Protein AF-A0A0F8Z348-F1 (afdb_monomer)

Secondary structure (DSSP, 8-state):
------TTS---SSTT----SS-HHHHHHHHHHHGGG--HHHHHHHHHHHHHIIIII-----------EEEEEE-SS---HHHHHHHHHHHHHHHHHTPEEEEEE-TTS-----EEEEEEETTEEEEEEE-SSSS-TTS-GGGSBPPPHHHHHHHHHHHHHT-TTS-HHHHHHHHHT--TT--SBHHHHHHHHHHHHHHHTT---EEEEHHHHTTSHHHHHHHHHHHHTHHHHHHHHHHHHHHHTTTSS--PPPPPEETTTTEEEEEEEEE-TT--EEEEEEEE-SS-EEEEETTEEEEEE---SHHHHHHHHHHHHHHHT-EEEE-HHHHHHHIIIII-SEEE--HHHHTTHHHHHHHIIIII--

Solvent-accessible surface area (backbone atoms only — not comparable to full-atom values): 20593 Å² total; per-residue (Å²): 132,82,77,76,77,61,87,86,52,85,72,69,94,56,84,96,68,88,87,61,85,74,51,76,88,52,48,63,65,54,27,62,64,46,43,79,68,78,51,79,64,33,54,60,56,49,49,51,15,45,50,40,20,44,72,67,50,62,46,93,66,82,80,94,72,96,64,48,26,25,30,35,63,47,57,55,42,70,70,51,72,76,59,42,49,53,53,54,52,38,40,55,53,10,61,77,68,75,27,46,25,34,40,37,28,38,23,75,41,58,56,63,67,55,39,76,45,85,36,79,54,95,93,37,86,42,80,44,78,46,65,59,69,85,87,59,53,86,39,17,28,65,65,34,68,38,57,54,58,69,49,50,50,51,44,53,50,53,56,44,71,73,24,89,85,60,60,42,70,46,53,52,57,52,59,76,69,66,59,78,87,73,49,83,13,35,29,50,47,46,46,29,58,52,47,50,51,35,42,71,74,74,46,81,64,36,35,32,44,44,63,60,52,42,68,35,69,63,42,36,47,55,51,35,56,45,63,67,42,36,73,62,52,45,51,48,50,36,51,31,39,54,65,51,49,81,77,46,101,61,74,69,85,69,63,56,73,40,79,87,74,37,31,37,38,47,70,32,28,32,27,42,78,81,39,53,75,26,50,25,29,39,32,59,54,101,81,37,39,34,36,20,46,60,88,45,74,64,46,75,44,74,53,87,48,54,73,61,31,33,50,54,53,50,51,37,30,54,78,69,47,34,44,66,40,68,34,73,66,48,44,52,46,46,37,57,76,55,59,27,39,35,75,54,71,58,80,78,41,65,72,43,47,69,34,43,52,44,38,36,37,76,75,70,70,94

Foldseek 3Di:
DDPPPPVPDPDDPDPPDDDDVPDPVCQLVLLVVLLVPQDPLQLQQLVQLQCCCCQLLVDDGDDRDGFAEQEEEDELEDDDPQNVVLLVSSQVSCVVNVHAYEYEHAQLDFDANWDWDWFQDPNDTDIDIAHLDPDPRPFRQLLAAGRFLVSLLVRLVVVLVRPPPQPNVLSVVLNVPDDGPSDGTNSSSSCSSNQSSCVVVVRHHGYHYLQSVCPDLSNLLVVLVCLLVVVVLLVLLQVLQVVLVVRDPDRDDRWDADPVQQKTFDQKWKAALNRDTFTWMWGDDPFWIWIARNNHTQDIDDSVDSVVVSVRVVVSCVVRRIGIGGHPLVVVLCCVPRHHSHYGYGPVCVSSVSSSVSSCCPPVVD

Organism: NCBI:txid412755

Nearest PDB structures (foldseek):
  1ukf-assembly1_A  TM=4.453E-01  e=1.469E+00  Pseudomonas savastanoi pv. phaseolicola
  3tn5-assembly1_B  TM=4.432E-01  e=4.919E+00  Geobacillus kaustophilus HTA426
  6jst-assembly2_C  TM=4.469E-01  e=5.490E+00  Geobacillus kaustophilus HTA426
  7yjm-assembly1_B  TM=1.353E-01  e=7.194E-01  Arabidopsis thaliana

Mean predicted aligned error: 7.12 Å

Sequence (366 aa):
MTIKTLNSLSLPVENDVLLTVPQFTDWAKLTEKNSKLVTQSRKELLRAAINYTKTTIDMPCPTEDLRCTVVTGHQPEWHHCGIAAKSIVSYHLAQKLGAYCIHLILDHDTGSSKLRMPVIQKNKWAIKEFELENDCDKLPFEFRSSAQLDQILTFVDACVADHKYFCQSAWQEIRAKLTIGRFRNLADTIMFLQAKVYAKMGIDMLYLPVSKMSSTKVFLHFAASIIKDAEFFVNIYNKATGNSRNNDGYKPRILKIDSINKTFELPFWVVSSHGKRMPLFVNINRTETILLADDREFLRGDLGNIDLSCFEIKEALQRHGWYLRPKALTLTLFVRMYFADWFVHGIGGAKYEPIVDCILKEYFGI

Radius of gyration: 21.5 Å; Cα contacts (8 Å, |Δi|>4): 560; chains: 1; bounding box: 60×46×60 Å

Structure (mmCIF, N/CA/C/O backbone):
data_AF-A0A0F8Z348-F1
#
_entry.id   AF-A0A0F8Z348-F1
#
loop_
_atom_site.group_PDB
_atom_site.id
_atom_site.type_symbol
_atom_site.label_atom_id
_atom_site.label_alt_id
_atom_site.label_comp_id
_atom_site.label_asym_id
_atom_site.label_entity_id
_atom_site.label_seq_id
_atom_site.pdbx_PDB_ins_code
_atom_site.Cartn_x
_atom_site.Cartn_y
_atom_site.Cartn_z
_atom_site.occupancy
_atom_site.B_iso_or_equiv
_atom_site.auth_seq_id
_atom_site.auth_comp_id
_atom_site.auth_asym_id
_atom_site.auth_atom_id
_atom_site.pdbx_PDB_model_num
ATOM 1 N N . MET A 1 1 ? 27.765 0.523 3.515 1.00 28.70 1 MET A N 1
ATOM 2 C CA . MET A 1 1 ? 26.511 -0.191 3.188 1.00 28.70 1 MET A CA 1
ATOM 3 C C . MET A 1 1 ? 26.556 -1.522 3.917 1.00 28.70 1 MET A C 1
ATOM 5 O O . MET A 1 1 ? 27.238 -2.438 3.479 1.00 28.70 1 MET A O 1
ATOM 9 N N . THR A 1 2 ? 25.974 -1.581 5.110 1.00 23.81 2 THR A N 1
ATOM 10 C CA . THR A 1 2 ? 26.021 -2.772 5.961 1.00 23.81 2 THR A CA 1
ATOM 11 C C . THR A 1 2 ? 25.151 -3.839 5.310 1.00 23.81 2 THR A C 1
ATOM 13 O O . THR A 1 2 ? 23.930 -3.688 5.249 1.00 23.81 2 THR A O 1
ATOM 16 N N . ILE A 1 3 ? 25.778 -4.886 4.772 1.00 27.06 3 ILE A N 1
ATOM 17 C CA . ILE A 1 3 ? 25.098 -6.130 4.413 1.00 27.06 3 ILE A CA 1
ATOM 18 C C . ILE A 1 3 ? 24.370 -6.557 5.687 1.00 27.06 3 ILE A C 1
ATOM 20 O O . ILE A 1 3 ? 25.014 -6.860 6.690 1.00 27.06 3 ILE A O 1
ATOM 24 N N . LYS A 1 4 ? 23.034 -6.461 5.696 1.00 31.42 4 LYS A N 1
ATOM 25 C CA . LYS A 1 4 ? 22.221 -6.962 6.805 1.00 31.42 4 LYS A CA 1
ATOM 26 C C . LYS A 1 4 ? 22.527 -8.449 6.902 1.00 31.42 4 LYS A C 1
ATOM 28 O O . LYS A 1 4 ? 22.124 -9.218 6.036 1.00 31.42 4 LYS A O 1
ATOM 33 N N . THR A 1 5 ? 23.289 -8.817 7.917 1.00 32.66 5 THR A N 1
ATOM 34 C CA . THR A 1 5 ? 23.609 -10.195 8.248 1.00 32.66 5 THR A CA 1
ATOM 35 C C . THR A 1 5 ? 22.299 -10.944 8.476 1.00 32.66 5 THR A C 1
ATOM 37 O O . THR A 1 5 ? 21.533 -10.654 9.397 1.00 32.66 5 THR A O 1
ATOM 40 N N . LEU A 1 6 ? 22.009 -11.867 7.558 1.00 41.88 6 LEU A N 1
ATOM 41 C CA . LEU A 1 6 ? 20.882 -12.799 7.563 1.00 41.88 6 LEU A CA 1
ATOM 42 C C . LEU A 1 6 ? 21.124 -13.893 8.617 1.00 41.88 6 LEU A C 1
ATOM 44 O O . LEU A 1 6 ? 21.135 -15.073 8.307 1.00 41.88 6 LEU A O 1
ATOM 48 N N . ASN A 1 7 ? 21.359 -13.512 9.874 1.00 36.28 7 ASN A N 1
ATOM 49 C CA . ASN A 1 7 ? 21.795 -14.455 10.912 1.00 36.28 7 ASN A CA 1
ATOM 50 C C . ASN A 1 7 ? 20.701 -15.426 11.392 1.00 36.28 7 ASN A C 1
ATOM 52 O O . ASN A 1 7 ? 20.974 -16.255 12.252 1.00 36.28 7 ASN A O 1
ATOM 56 N N . SER A 1 8 ? 19.487 -15.349 10.847 1.00 41.47 8 SER A N 1
ATOM 57 C CA . SER A 1 8 ? 18.390 -16.261 11.192 1.00 41.47 8 SER A CA 1
ATOM 58 C C . SER A 1 8 ? 17.596 -16.803 10.006 1.00 41.47 8 SER A C 1
ATOM 60 O O . SER A 1 8 ? 16.598 -17.494 10.180 1.00 41.47 8 SER A O 1
ATOM 62 N N . LEU A 1 9 ? 18.071 -16.552 8.788 1.00 38.19 9 LEU A N 1
ATOM 63 C CA . LEU A 1 9 ? 17.642 -17.290 7.608 1.00 38.19 9 LEU A CA 1
ATOM 64 C C . LEU A 1 9 ? 18.892 -17.956 7.067 1.00 38.19 9 LEU A C 1
ATOM 66 O O . LEU A 1 9 ? 19.800 -17.260 6.616 1.00 38.19 9 LEU A O 1
ATOM 70 N N . SER A 1 10 ? 18.961 -19.283 7.154 1.00 43.81 10 SER A N 1
ATOM 71 C CA . SER A 1 10 ? 20.015 -20.041 6.493 1.00 43.81 10 SER A CA 1
ATOM 72 C C . SER A 1 10 ? 19.978 -19.695 5.007 1.00 43.81 10 SER A C 1
ATOM 74 O O . SER A 1 10 ? 19.072 -20.094 4.275 1.00 43.81 10 SER A O 1
ATOM 76 N N . LEU A 1 11 ? 20.947 -18.889 4.568 1.00 45.97 11 LEU A N 1
ATOM 77 C CA . LEU A 1 11 ? 21.248 -18.754 3.153 1.00 45.97 11 LEU A CA 1
ATOM 78 C C . LEU A 1 11 ? 21.524 -20.173 2.631 1.00 45.97 11 LEU A C 1
ATOM 80 O O . LEU A 1 11 ? 22.290 -20.901 3.270 1.00 45.97 11 LEU A O 1
ATOM 84 N N . PRO A 1 12 ? 20.874 -20.606 1.541 1.00 44.78 12 PRO A N 1
ATOM 85 C CA . PRO A 1 12 ? 21.114 -21.929 0.998 1.00 44.78 12 PRO A CA 1
ATOM 86 C C . PRO A 1 12 ? 22.575 -22.027 0.547 1.00 44.78 12 PRO A C 1
ATOM 88 O O . PRO A 1 12 ? 23.165 -21.053 0.084 1.00 44.78 12 PRO A O 1
ATOM 91 N N . VAL A 1 13 ? 23.157 -23.214 0.721 1.00 50.16 13 VAL A N 1
ATOM 92 C CA . VAL A 1 13 ? 24.555 -23.524 0.363 1.00 50.16 13 VAL A CA 1
ATOM 93 C C . VAL A 1 13 ? 24.767 -23.467 -1.159 1.00 50.16 13 VAL A C 1
ATOM 95 O O . VAL A 1 13 ? 25.889 -23.304 -1.630 1.00 50.16 13 VAL A O 1
ATOM 98 N N . GLU A 1 14 ? 23.680 -23.560 -1.926 1.00 50.34 14 GLU A N 1
ATOM 99 C CA . GLU A 1 14 ? 23.665 -23.490 -3.382 1.00 50.34 14 GLU A CA 1
ATOM 100 C C . GLU A 1 14 ? 23.374 -22.062 -3.866 1.00 50.34 14 GLU A C 1
ATOM 102 O O . GLU A 1 14 ? 22.391 -21.430 -3.466 1.00 50.34 14 GLU A O 1
ATOM 107 N N . ASN A 1 15 ? 24.231 -21.563 -4.760 1.00 50.41 15 ASN A N 1
ATOM 108 C CA . ASN A 1 15 ? 23.960 -20.346 -5.521 1.00 50.41 15 ASN A CA 1
ATOM 109 C C . ASN A 1 15 ? 22.752 -20.574 -6.453 1.00 50.41 15 ASN A C 1
ATOM 111 O O . ASN A 1 15 ? 22.510 -21.691 -6.899 1.00 50.41 15 ASN A O 1
ATOM 115 N N . ASP A 1 16 ? 22.008 -19.506 -6.755 1.00 55.88 16 ASP A N 1
ATOM 116 C CA . ASP A 1 16 ? 20.908 -19.484 -7.738 1.00 55.88 16 ASP A CA 1
ATOM 117 C C . ASP A 1 16 ? 19.623 -20.270 -7.386 1.00 55.88 16 ASP A C 1
ATOM 119 O O . ASP A 1 16 ? 18.791 -20.530 -8.256 1.00 55.88 16 ASP A O 1
ATOM 123 N N . VAL A 1 17 ? 19.386 -20.582 -6.105 1.00 61.00 17 VAL A N 1
ATOM 124 C CA . VAL A 1 17 ? 18.145 -21.245 -5.653 1.00 61.00 17 VAL A CA 1
ATOM 125 C C . VAL A 1 17 ? 17.115 -20.240 -5.119 1.00 61.00 17 VAL A C 1
ATOM 127 O O . VAL A 1 17 ? 17.408 -19.411 -4.255 1.00 61.00 17 VAL A O 1
ATOM 130 N N . LEU A 1 18 ? 15.867 -20.333 -5.599 1.00 65.25 18 LEU A N 1
ATOM 131 C CA . LEU A 1 18 ? 14.739 -19.544 -5.091 1.00 65.25 18 LEU A CA 1
ATOM 132 C C . LEU A 1 18 ? 14.051 -20.270 -3.927 1.00 65.25 18 LEU A C 1
ATOM 134 O O . LEU A 1 18 ? 13.352 -21.263 -4.123 1.00 65.25 18 LEU A O 1
ATOM 138 N N . LEU A 1 19 ? 14.218 -19.746 -2.713 1.00 71.31 19 LEU A N 1
ATOM 139 C CA . LEU A 1 19 ? 13.574 -20.294 -1.521 1.00 71.31 19 LEU A CA 1
ATOM 140 C C . LEU A 1 19 ? 12.135 -19.807 -1.382 1.00 71.31 19 LEU A C 1
ATOM 142 O O . LEU A 1 19 ? 11.869 -18.603 -1.399 1.00 71.31 19 LEU A O 1
ATOM 146 N N . THR A 1 20 ? 11.222 -20.753 -1.173 1.00 74.75 20 THR A N 1
ATOM 147 C CA . THR A 1 20 ? 9.820 -20.469 -0.874 1.00 74.75 20 THR A CA 1
ATOM 148 C C . THR A 1 20 ? 9.292 -21.321 0.258 1.00 74.75 20 THR A C 1
ATOM 150 O O . THR A 1 20 ? 9.641 -22.491 0.401 1.00 74.75 20 THR A O 1
ATOM 153 N N . VAL A 1 21 ? 8.446 -20.699 1.075 1.00 74.56 21 VAL A N 1
ATOM 154 C CA . VAL A 1 21 ? 7.683 -21.359 2.130 1.00 74.56 21 VAL A CA 1
ATOM 155 C C . VAL A 1 21 ? 6.245 -20.835 2.039 1.00 74.56 21 VAL A C 1
ATOM 157 O O . VAL A 1 21 ? 6.061 -19.622 2.161 1.00 74.56 21 VAL A O 1
ATOM 160 N N . PRO A 1 22 ? 5.239 -21.702 1.802 1.00 81.75 22 PRO A N 1
ATOM 161 C CA . PRO A 1 22 ? 5.365 -23.131 1.464 1.00 81.75 22 PRO A CA 1
ATOM 162 C C . PRO A 1 22 ? 6.035 -23.348 0.092 1.00 81.75 22 PRO A C 1
ATOM 164 O O . PRO A 1 22 ? 6.301 -22.380 -0.620 1.00 81.75 22 PRO A O 1
ATOM 167 N N . GLN A 1 23 ? 6.325 -24.598 -0.287 1.00 81.38 23 GLN A N 1
ATOM 168 C CA . GLN A 1 23 ? 6.959 -24.904 -1.578 1.00 81.38 23 GLN A CA 1
ATOM 169 C C . GLN A 1 23 ? 6.041 -24.544 -2.754 1.00 81.38 23 GLN A C 1
ATOM 171 O O . GLN A 1 23 ? 4.821 -24.688 -2.665 1.00 81.38 23 GLN A O 1
ATOM 176 N N . PHE A 1 24 ? 6.618 -24.133 -3.888 1.00 81.81 24 PHE A N 1
ATOM 177 C CA . PHE A 1 24 ? 5.862 -23.734 -5.086 1.00 81.81 24 PHE A CA 1
ATOM 178 C C . PHE A 1 24 ? 4.810 -24.738 -5.560 1.00 81.81 24 PHE A C 1
ATOM 180 O O . PHE A 1 24 ? 3.762 -24.343 -6.073 1.00 81.81 24 PHE A O 1
ATOM 187 N N . THR A 1 25 ? 5.081 -26.030 -5.397 1.00 84.19 25 THR A N 1
ATOM 188 C CA . THR A 1 25 ? 4.173 -27.117 -5.778 1.00 84.19 25 THR A CA 1
ATOM 189 C C . THR A 1 25 ? 2.837 -27.056 -5.038 1.00 84.19 25 THR A C 1
ATOM 191 O O . THR A 1 25 ? 1.822 -27.471 -5.593 1.00 84.19 25 THR A O 1
ATOM 194 N N . ASP A 1 26 ? 2.809 -26.475 -3.837 1.00 85.44 26 ASP A N 1
ATOM 195 C CA . ASP A 1 26 ? 1.613 -26.400 -2.995 1.00 85.44 26 ASP A CA 1
ATOM 196 C C . ASP A 1 26 ? 0.759 -25.152 -3.261 1.00 85.44 26 ASP A C 1
ATOM 198 O O . ASP A 1 26 ? -0.421 -25.115 -2.904 1.00 85.44 26 ASP A O 1
ATOM 202 N N . TRP A 1 27 ? 1.327 -24.122 -3.897 1.00 87.31 27 TRP A N 1
ATOM 203 C CA . TRP A 1 27 ? 0.719 -22.788 -3.980 1.00 87.31 27 TRP A CA 1
ATOM 204 C C . TRP A 1 27 ? -0.637 -22.794 -4.689 1.00 87.31 27 TRP A C 1
ATOM 206 O O . TRP A 1 27 ? -1.590 -22.186 -4.203 1.00 87.31 27 TRP A O 1
ATOM 216 N N . ALA A 1 28 ? -0.750 -23.509 -5.812 1.00 82.38 28 ALA A N 1
ATOM 217 C CA . ALA A 1 28 ? -1.997 -23.594 -6.576 1.00 82.38 28 ALA A CA 1
ATOM 218 C C . ALA A 1 28 ? -3.140 -24.187 -5.734 1.00 82.38 28 ALA A C 1
ATOM 220 O O . ALA A 1 28 ? -4.188 -23.563 -5.572 1.00 82.38 28 ALA A O 1
ATOM 221 N N . LYS A 1 29 ? -2.885 -25.340 -5.105 1.00 85.38 29 LYS A N 1
ATOM 222 C CA . LYS A 1 29 ? -3.846 -26.037 -4.242 1.00 85.38 29 LYS A CA 1
ATOM 223 C C . LYS A 1 29 ? -4.280 -25.177 -3.052 1.00 85.38 29 LYS A C 1
ATOM 225 O O . LYS A 1 29 ? -5.455 -25.166 -2.689 1.00 85.38 29 LYS A O 1
ATOM 230 N N . LEU A 1 30 ? -3.341 -24.472 -2.420 1.00 83.44 30 LEU A N 1
ATOM 231 C CA . LEU A 1 30 ? -3.648 -23.597 -1.287 1.00 83.44 30 LEU A CA 1
ATOM 232 C C . LEU A 1 30 ? -4.466 -22.373 -1.718 1.00 83.44 30 LEU A C 1
ATOM 234 O O . LEU A 1 30 ? -5.399 -21.987 -1.017 1.00 83.44 30 LEU A O 1
ATOM 238 N N . THR A 1 31 ? -4.174 -21.809 -2.891 1.00 79.38 31 THR A N 1
ATOM 239 C CA . THR A 1 31 ? -4.917 -20.663 -3.435 1.00 79.38 31 THR A CA 1
ATOM 240 C C . THR A 1 31 ? -6.366 -21.039 -3.755 1.00 79.38 31 THR A C 1
ATOM 242 O O . THR A 1 31 ? -7.286 -20.328 -3.360 1.00 79.38 31 THR A O 1
ATOM 245 N N . GLU A 1 32 ? -6.594 -22.188 -4.396 1.00 81.12 32 GLU A N 1
ATOM 246 C CA . GLU A 1 32 ? -7.944 -22.708 -4.672 1.00 81.12 32 GLU A CA 1
ATOM 247 C C . GLU A 1 32 ? -8.740 -23.011 -3.396 1.00 81.12 32 GLU A C 1
ATOM 249 O O . GLU A 1 32 ? -9.966 -22.893 -3.364 1.00 81.12 32 GLU A O 1
ATOM 254 N N . LYS A 1 33 ? -8.058 -23.399 -2.311 1.00 80.81 33 LYS A N 1
ATOM 255 C CA . LYS A 1 33 ? -8.706 -23.567 -1.007 1.00 80.81 33 LYS A CA 1
ATOM 256 C C . LYS A 1 33 ? -9.217 -22.225 -0.469 1.00 80.81 33 LYS A C 1
ATOM 258 O O . LYS A 1 33 ? -10.328 -22.180 0.059 1.00 80.81 33 LYS A O 1
ATOM 263 N N . ASN A 1 34 ? -8.431 -21.160 -0.621 1.00 77.50 34 ASN A N 1
ATOM 264 C CA . ASN A 1 34 ? -8.750 -19.824 -0.109 1.00 77.50 34 ASN A CA 1
ATOM 265 C C . ASN A 1 34 ? -9.805 -19.093 -0.955 1.00 77.50 34 ASN A C 1
ATOM 267 O O . ASN A 1 34 ? -10.625 -18.352 -0.412 1.00 77.50 34 ASN A O 1
ATOM 271 N N . SER A 1 35 ? -9.846 -19.347 -2.266 1.00 72.56 35 SER A N 1
ATOM 272 C CA . SER A 1 35 ? -10.732 -18.646 -3.205 1.00 72.56 35 SER A CA 1
ATOM 273 C C . SER A 1 35 ? -12.229 -18.866 -2.984 1.00 72.56 35 SER A C 1
ATOM 275 O O . SER A 1 35 ? -13.055 -18.169 -3.568 1.00 72.56 35 SER A O 1
ATOM 277 N N . LYS A 1 36 ? -12.620 -19.797 -2.111 1.00 64.75 36 LYS A N 1
ATOM 278 C CA . LYS A 1 36 ? -14.031 -20.052 -1.781 1.00 64.75 36 LYS A CA 1
ATOM 279 C C . LYS A 1 36 ? -14.693 -18.913 -0.997 1.00 64.75 36 LYS A C 1
ATOM 281 O O . LYS A 1 36 ? -15.906 -18.930 -0.820 1.00 64.75 36 LYS A O 1
ATOM 286 N N . LEU A 1 37 ? -13.915 -17.926 -0.549 1.00 62.00 37 LEU A N 1
ATOM 287 C CA . LEU A 1 37 ? -14.362 -16.802 0.276 1.00 62.00 37 LEU A CA 1
ATOM 288 C C . LEU A 1 37 ? -14.390 -15.467 -0.494 1.00 62.00 37 LEU A C 1
ATOM 290 O O . LEU A 1 37 ? -14.247 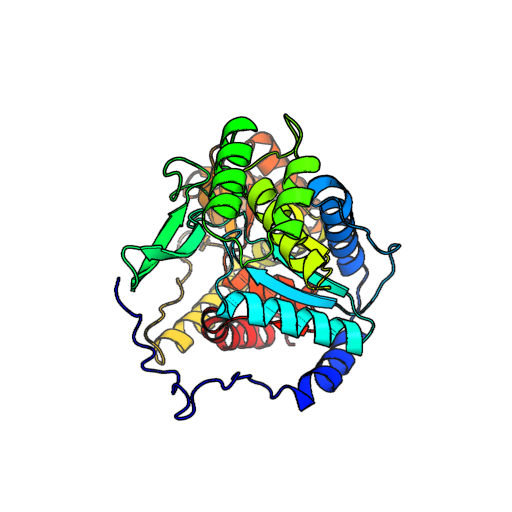-14.402 0.103 1.00 62.00 37 LEU A O 1
ATOM 294 N N . VAL A 1 38 ? -14.567 -15.490 -1.822 1.00 60.25 38 VAL A N 1
ATOM 295 C CA . VAL A 1 38 ? -14.652 -14.258 -2.628 1.00 60.25 38 VAL A CA 1
ATOM 296 C C . VAL A 1 38 ? -15.870 -13.428 -2.207 1.00 60.25 38 VAL A C 1
ATOM 298 O O . VAL A 1 38 ? -17.016 -13.826 -2.407 1.00 60.25 38 VAL A O 1
ATOM 301 N N . THR A 1 39 ? -15.626 -12.238 -1.656 1.00 69.12 39 THR A N 1
ATOM 302 C CA . THR A 1 39 ? -16.679 -11.340 -1.163 1.00 69.12 39 THR A CA 1
ATOM 303 C C . THR A 1 39 ? -16.940 -10.162 -2.102 1.00 69.12 39 THR A C 1
ATOM 305 O O . THR A 1 39 ? -16.107 -9.772 -2.923 1.00 69.12 39 THR A O 1
ATOM 308 N N . GLN A 1 40 ? -18.100 -9.523 -1.927 1.00 70.44 40 GLN A N 1
ATOM 309 C CA . GLN A 1 40 ? -18.444 -8.262 -2.590 1.00 70.44 40 GLN A CA 1
ATOM 310 C C . GLN A 1 40 ? -17.411 -7.151 -2.315 1.00 70.44 40 GLN A C 1
ATOM 312 O O . GLN A 1 40 ? -17.160 -6.321 -3.188 1.00 70.44 40 GLN A O 1
ATOM 317 N N . SER A 1 41 ? -16.762 -7.177 -1.147 1.00 74.38 41 SER A N 1
ATOM 318 C CA . SER A 1 41 ? -15.700 -6.247 -0.751 1.00 74.38 41 SER A CA 1
ATOM 319 C C . SER A 1 41 ? -14.502 -6.270 -1.709 1.00 74.38 41 SER A C 1
ATOM 321 O O . SER A 1 41 ? -13.902 -5.234 -1.995 1.00 74.38 41 SER A O 1
ATOM 323 N N . ARG A 1 42 ? -14.192 -7.429 -2.301 1.00 87.94 42 ARG A N 1
ATOM 324 C CA . ARG A 1 42 ? -13.093 -7.563 -3.266 1.00 87.94 42 ARG A CA 1
ATOM 325 C C . ARG A 1 42 ? -13.361 -6.825 -4.578 1.00 87.94 42 ARG A C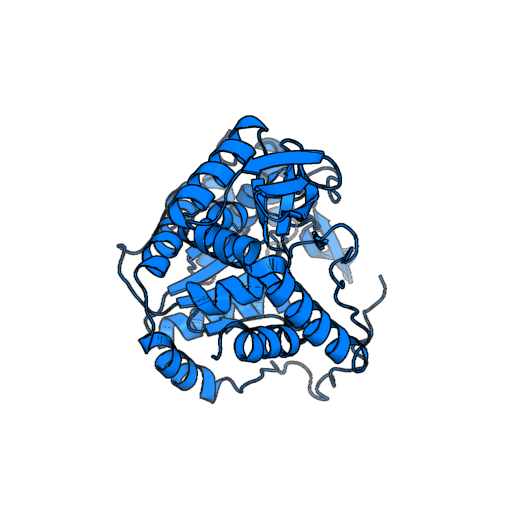 1
ATOM 327 O O . ARG A 1 42 ? -12.417 -6.317 -5.181 1.00 87.94 42 ARG A O 1
ATOM 334 N N . LYS A 1 43 ? -14.628 -6.706 -5.002 1.00 89.75 43 LYS A N 1
ATOM 335 C CA . LYS A 1 43 ? -14.989 -5.974 -6.232 1.00 89.75 43 LYS A CA 1
ATOM 336 C C . LYS A 1 43 ? -14.541 -4.518 -6.175 1.00 89.75 43 LYS A C 1
ATOM 338 O O . LYS A 1 43 ? -14.019 -4.008 -7.159 1.00 89.75 43 LYS A O 1
ATOM 343 N N . GLU A 1 44 ? -14.716 -3.846 -5.036 1.00 92.44 44 GLU A N 1
ATOM 344 C CA . GLU A 1 44 ? -14.307 -2.442 -4.887 1.00 92.44 44 GLU A CA 1
ATOM 345 C C . GLU A 1 44 ? -12.787 -2.280 -5.054 1.00 92.44 44 GLU A C 1
ATOM 347 O O . GLU A 1 44 ? -12.331 -1.395 -5.781 1.00 92.44 44 GLU A O 1
ATOM 352 N N . LEU A 1 45 ? -12.005 -3.176 -4.447 1.00 95.06 45 LEU A N 1
ATOM 353 C CA . LEU A 1 45 ? -10.544 -3.171 -4.544 1.00 95.06 45 LEU A CA 1
ATOM 354 C C . LEU A 1 45 ? -10.062 -3.487 -5.968 1.00 95.06 45 LEU A C 1
ATOM 356 O O . LEU A 1 45 ? -9.169 -2.812 -6.481 1.00 95.06 45 LEU A O 1
ATOM 360 N N . LEU A 1 46 ? -10.689 -4.460 -6.638 1.00 94.88 46 LEU A N 1
ATOM 361 C CA . LEU A 1 46 ? -10.395 -4.795 -8.034 1.00 94.88 46 LEU A CA 1
ATOM 362 C C . LEU A 1 46 ? -10.723 -3.640 -8.980 1.00 94.88 46 LEU A C 1
ATOM 364 O O . LEU A 1 46 ? -9.898 -3.299 -9.823 1.00 94.88 46 LEU A O 1
ATOM 368 N N . ARG A 1 47 ? -11.871 -2.975 -8.805 1.00 94.56 47 ARG A N 1
ATOM 369 C CA . ARG A 1 47 ? -12.210 -1.756 -9.557 1.00 94.56 47 ARG A CA 1
ATOM 370 C C . ARG A 1 47 ? -11.162 -0.672 -9.376 1.00 94.56 47 ARG A C 1
ATOM 372 O O . ARG A 1 47 ? -10.761 -0.050 -10.356 1.00 94.56 47 ARG A O 1
ATOM 379 N N . ALA A 1 48 ? -10.710 -0.446 -8.142 1.00 95.94 48 ALA A N 1
ATOM 380 C CA . ALA A 1 48 ? -9.671 0.538 -7.865 1.00 95.94 48 ALA A CA 1
ATOM 381 C C . ALA A 1 48 ? -8.354 0.183 -8.579 1.00 95.94 48 ALA A C 1
ATOM 383 O O . ALA A 1 48 ? -7.741 1.065 -9.183 1.00 95.94 48 ALA A O 1
ATOM 384 N N . ALA A 1 49 ? -7.962 -1.096 -8.568 1.00 97.19 49 ALA A N 1
ATOM 385 C CA . ALA A 1 49 ? -6.762 -1.586 -9.245 1.00 97.19 49 ALA A CA 1
ATOM 386 C C . ALA A 1 49 ? -6.866 -1.456 -10.775 1.00 97.19 49 ALA A C 1
ATOM 388 O O . ALA A 1 49 ? -5.975 -0.905 -11.419 1.00 97.19 49 ALA A O 1
ATOM 389 N N . ILE A 1 50 ? -7.982 -1.898 -11.363 1.00 96.56 50 ILE A N 1
ATOM 390 C CA . ILE A 1 50 ? -8.266 -1.781 -12.801 1.00 96.56 50 ILE A CA 1
ATOM 391 C C . ILE A 1 50 ? -8.254 -0.312 -13.224 1.00 96.56 50 ILE A C 1
ATOM 393 O O . ILE A 1 50 ? -7.595 0.050 -14.196 1.00 96.56 50 ILE A O 1
ATOM 397 N N . ASN A 1 51 ? -8.937 0.557 -12.476 1.00 96.12 51 ASN A N 1
ATOM 398 C CA . ASN A 1 51 ? -9.001 1.975 -12.799 1.00 96.12 51 ASN A CA 1
ATOM 399 C C . ASN A 1 51 ? -7.620 2.637 -12.732 1.00 96.12 51 ASN A C 1
ATOM 401 O O . ASN A 1 51 ? -7.259 3.367 -13.651 1.00 96.12 51 ASN A O 1
ATOM 405 N N . TYR A 1 52 ? -6.829 2.377 -11.686 1.00 97.12 52 TYR A N 1
ATOM 406 C CA . TYR A 1 52 ? -5.470 2.918 -11.585 1.00 97.12 52 TYR A CA 1
ATOM 407 C C . TYR A 1 52 ? -4.557 2.396 -12.705 1.00 97.12 52 TYR A C 1
ATOM 409 O O . TYR A 1 52 ? -3.853 3.173 -13.350 1.00 97.12 52 TYR A O 1
ATOM 417 N N . THR A 1 53 ? -4.623 1.098 -13.001 1.00 97.19 53 THR A N 1
ATOM 418 C CA . THR A 1 53 ? -3.844 0.478 -14.084 1.00 97.19 53 THR A CA 1
ATOM 419 C C . THR A 1 53 ? -4.200 1.076 -15.443 1.00 97.19 53 THR A C 1
ATOM 421 O O . THR A 1 53 ? -3.319 1.414 -16.228 1.00 97.19 53 THR A O 1
ATOM 424 N N . LYS A 1 54 ? -5.490 1.285 -15.708 1.00 95.25 54 LYS A N 1
ATOM 425 C CA . LYS A 1 54 ? -5.963 1.874 -16.960 1.00 95.25 54 LYS A CA 1
ATOM 426 C C . LYS A 1 54 ? -5.592 3.352 -17.083 1.00 95.25 54 LYS A C 1
ATOM 428 O O . LYS A 1 54 ? -5.175 3.784 -18.148 1.00 95.25 54 LYS A O 1
ATOM 433 N N . THR A 1 55 ? -5.778 4.135 -16.021 1.00 93.31 55 THR A N 1
ATOM 434 C CA . THR A 1 55 ? -5.689 5.606 -16.095 1.00 93.31 55 THR A CA 1
ATOM 435 C C . THR A 1 55 ? -4.296 6.161 -15.831 1.00 93.31 55 THR A C 1
ATOM 437 O O . THR A 1 55 ? -3.917 7.143 -16.461 1.00 93.31 55 THR A O 1
ATOM 440 N N . THR A 1 56 ? -3.528 5.546 -14.931 1.00 93.62 56 THR A N 1
ATOM 441 C CA . THR A 1 56 ? -2.190 6.023 -14.555 1.00 93.62 56 THR A CA 1
ATOM 442 C C . THR A 1 56 ? -1.101 5.213 -15.253 1.00 93.62 56 THR A C 1
ATOM 444 O O . THR A 1 56 ? -0.206 5.777 -15.884 1.00 93.62 56 THR A O 1
ATOM 447 N N . ILE A 1 57 ? -1.187 3.881 -15.175 1.00 93.75 57 ILE A N 1
ATOM 448 C CA . ILE A 1 57 ? -0.183 2.984 -15.774 1.00 93.75 57 ILE A CA 1
ATOM 449 C C . ILE A 1 57 ? -0.381 2.838 -17.291 1.00 93.75 57 ILE A C 1
ATOM 451 O O . ILE A 1 57 ? 0.578 2.583 -18.028 1.00 93.75 57 ILE A O 1
ATOM 455 N N . ASP A 1 58 ? -1.607 3.072 -17.770 1.00 92.31 58 ASP A N 1
ATOM 456 C CA . ASP A 1 58 ? -1.989 3.051 -19.185 1.00 92.31 58 ASP A CA 1
ATOM 457 C C . ASP A 1 58 ? -1.684 1.704 -19.838 1.00 92.31 58 ASP A C 1
ATOM 459 O O . ASP A 1 58 ? -0.976 1.591 -20.842 1.00 92.31 58 ASP A O 1
ATOM 463 N N . MET A 1 59 ? -2.143 0.647 -19.175 1.00 90.88 59 MET A N 1
ATOM 464 C CA . MET A 1 59 ? -2.058 -0.725 -19.658 1.00 90.88 59 MET A CA 1
ATOM 465 C C . MET A 1 59 ? -3.447 -1.278 -19.984 1.00 90.88 59 MET A C 1
ATOM 467 O O . MET A 1 59 ? -4.430 -0.885 -19.344 1.00 90.88 59 MET A O 1
ATOM 471 N N . PRO A 1 60 ? -3.541 -2.213 -20.950 1.00 88.69 60 PRO A N 1
ATOM 472 C CA . PRO A 1 60 ? -4.761 -2.971 -21.177 1.00 88.69 60 PRO A CA 1
ATOM 473 C C . PRO A 1 60 ? -5.234 -3.609 -19.873 1.00 88.69 60 PRO A C 1
ATOM 475 O O . PRO A 1 60 ? -4.442 -4.169 -19.120 1.00 88.69 60 PRO A O 1
ATOM 478 N N . CYS A 1 61 ? -6.530 -3.499 -19.603 1.00 89.31 61 CYS A N 1
ATOM 479 C CA . CYS A 1 61 ? -7.136 -4.044 -18.400 1.00 89.31 61 CYS A CA 1
ATOM 480 C C . CYS A 1 61 ? -8.288 -4.979 -18.774 1.00 89.31 61 CYS A C 1
ATOM 482 O O . CYS A 1 61 ? -8.990 -4.713 -19.754 1.00 89.31 61 CYS A O 1
ATOM 484 N N . PRO A 1 62 ? -8.508 -6.040 -17.988 1.00 85.81 62 PRO A N 1
ATOM 485 C CA . PRO A 1 62 ? -9.633 -6.941 -18.174 1.00 85.81 62 PRO A CA 1
ATOM 486 C C . PRO A 1 62 ? -10.961 -6.226 -17.890 1.00 85.81 62 PRO A C 1
ATOM 488 O O . PRO A 1 62 ? -11.015 -5.214 -17.183 1.00 85.81 62 PRO A O 1
ATOM 491 N N . THR A 1 63 ? -12.051 -6.780 -18.420 1.00 82.31 63 THR A N 1
ATOM 492 C CA . THR A 1 63 ? -13.400 -6.444 -17.955 1.00 82.31 63 THR A CA 1
ATOM 493 C C . THR A 1 63 ? -13.564 -6.884 -16.508 1.00 82.31 63 THR A C 1
ATOM 495 O O . THR A 1 63 ? -13.108 -7.961 -16.136 1.00 82.31 63 THR A O 1
ATOM 498 N N . GLU A 1 64 ? -14.218 -6.057 -15.696 1.00 78.88 64 GLU A N 1
ATOM 499 C CA . GLU A 1 64 ? -14.402 -6.344 -14.278 1.00 78.88 64 GLU A CA 1
ATOM 500 C C . GLU A 1 64 ? -15.233 -7.618 -14.066 1.00 78.88 64 GLU A C 1
ATOM 502 O O . GLU A 1 64 ? -16.439 -7.641 -14.311 1.00 78.88 64 GLU A O 1
ATOM 507 N N . ASP A 1 65 ? -14.592 -8.657 -13.545 1.00 84.00 65 ASP A N 1
ATOM 508 C CA . ASP A 1 65 ? -15.236 -9.848 -13.013 1.00 84.00 65 ASP A CA 1
AT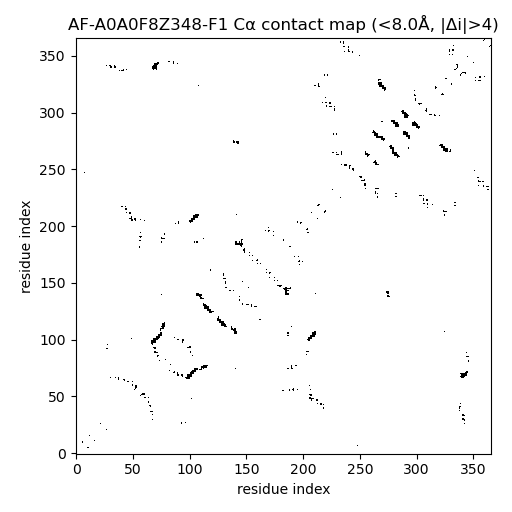OM 509 C C . ASP A 1 65 ? -14.572 -10.273 -11.692 1.00 84.00 65 ASP A C 1
ATOM 511 O O . ASP A 1 65 ? -13.475 -9.839 -11.328 1.00 84.00 65 ASP A O 1
ATOM 515 N N . LEU A 1 66 ? -15.287 -11.079 -10.907 1.00 80.31 66 LEU A N 1
ATOM 516 C CA . LEU A 1 66 ? -14.744 -11.624 -9.668 1.00 80.31 66 LEU A CA 1
ATOM 517 C C . LEU A 1 66 ? -13.912 -12.862 -9.983 1.00 80.31 66 LEU A C 1
ATOM 519 O O . LEU A 1 66 ? -14.460 -13.900 -10.346 1.00 80.31 66 LEU A O 1
ATOM 523 N N . ARG A 1 67 ? -12.599 -12.754 -9.786 1.00 83.88 67 ARG A N 1
ATOM 524 C CA . ARG A 1 67 ? -11.658 -13.873 -9.876 1.00 83.88 67 ARG A CA 1
ATOM 525 C C . ARG A 1 67 ? -10.790 -13.955 -8.636 1.00 83.88 67 ARG A C 1
ATOM 527 O O . ARG A 1 67 ? -10.745 -13.024 -7.824 1.00 83.88 67 ARG A O 1
ATOM 534 N N . CYS A 1 68 ? -10.086 -15.076 -8.529 1.00 90.25 68 CYS A N 1
ATOM 535 C CA . CYS A 1 68 ? -9.021 -15.223 -7.557 1.00 90.25 68 CYS A CA 1
ATOM 536 C C . CYS A 1 68 ? -7.965 -14.131 -7.761 1.00 90.25 68 CYS A C 1
ATOM 538 O O . CYS A 1 68 ? -7.742 -13.666 -8.883 1.00 90.25 68 CYS A O 1
ATOM 540 N N . THR A 1 69 ? -7.289 -13.753 -6.689 1.00 93.62 69 THR A N 1
ATOM 541 C CA . THR A 1 69 ? -6.256 -12.721 -6.696 1.00 93.62 69 THR A CA 1
ATOM 542 C C . THR A 1 69 ? -4.961 -13.250 -6.099 1.00 93.62 69 THR A C 1
ATOM 544 O O . THR A 1 69 ? -4.910 -13.744 -4.970 1.00 93.62 69 THR A O 1
ATOM 547 N N . VAL A 1 70 ? -3.886 -13.093 -6.864 1.00 95.94 70 VAL A N 1
ATOM 548 C CA . VAL A 1 70 ? -2.515 -13.249 -6.389 1.00 95.94 70 VAL A CA 1
ATOM 549 C C . VAL A 1 70 ? -1.957 -11.851 -6.198 1.00 95.94 70 VAL A C 1
ATOM 551 O O . VAL A 1 70 ? -1.807 -11.091 -7.154 1.00 95.94 70 VAL A O 1
ATOM 554 N N . VAL A 1 71 ? -1.679 -11.489 -4.955 1.00 96.31 71 VAL A N 1
ATOM 555 C CA . VAL A 1 71 ? -1.186 -10.160 -4.609 1.00 96.31 71 VAL A CA 1
ATOM 556 C C . VAL A 1 71 ? 0.301 -10.256 -4.291 1.00 96.31 71 VAL A C 1
ATOM 558 O O . VAL A 1 71 ? 0.769 -11.193 -3.650 1.00 96.31 71 VAL A O 1
ATOM 561 N N . THR A 1 72 ? 1.062 -9.263 -4.716 1.00 96.19 72 THR A N 1
ATOM 562 C CA . THR A 1 72 ? 2.387 -8.957 -4.177 1.00 96.19 72 THR A CA 1
ATOM 563 C C . THR A 1 72 ? 2.501 -7.446 -4.035 1.00 96.19 72 THR A C 1
ATOM 565 O O . THR A 1 72 ? 1.559 -6.719 -4.331 1.00 96.19 72 THR A O 1
ATOM 568 N N . GLY A 1 73 ? 3.631 -6.940 -3.566 1.00 94.44 73 GLY A N 1
ATOM 569 C CA . GLY A 1 73 ? 3.823 -5.503 -3.479 1.00 94.44 73 GLY A CA 1
ATOM 570 C C . GLY A 1 73 ? 5.215 -5.099 -3.046 1.00 94.44 73 GLY A C 1
ATOM 571 O O . GLY A 1 73 ? 6.015 -5.909 -2.545 1.00 94.44 73 GLY A O 1
ATOM 572 N N . HIS A 1 74 ? 5.489 -3.821 -3.261 1.00 94.94 74 HIS A N 1
ATOM 573 C CA . HIS A 1 74 ? 6.661 -3.134 -2.755 1.00 94.94 74 HIS A CA 1
ATOM 574 C C . HIS A 1 74 ? 6.421 -1.621 -2.712 1.00 94.94 74 HIS A C 1
ATOM 576 O O . HIS A 1 74 ? 5.440 -1.104 -3.249 1.00 94.94 74 HIS A O 1
ATOM 582 N N . GLN A 1 75 ? 7.324 -0.907 -2.049 1.00 94.12 75 GLN A N 1
ATOM 583 C CA . GLN A 1 75 ? 7.462 0.538 -2.221 1.00 94.12 75 GLN A CA 1
ATOM 584 C C . GLN A 1 75 ? 7.770 0.839 -3.696 1.00 94.12 75 GLN A C 1
ATOM 586 O O . GLN A 1 75 ? 8.393 -0.015 -4.339 1.00 94.12 75 GLN A O 1
ATOM 591 N N . PRO A 1 76 ? 7.369 2.008 -4.229 1.00 93.88 76 PRO A N 1
ATOM 592 C CA . PRO A 1 76 ? 7.647 2.411 -5.606 1.00 93.88 76 PRO A CA 1
ATOM 593 C C . PRO A 1 76 ? 9.125 2.797 -5.792 1.00 93.88 76 PRO A C 1
ATOM 595 O O . PRO A 1 76 ? 9.464 3.909 -6.173 1.00 93.88 76 PRO A O 1
ATOM 598 N N . GLU A 1 77 ? 10.002 1.848 -5.491 1.00 92.19 77 GLU A N 1
ATOM 599 C CA . GLU A 1 77 ? 11.436 1.871 -5.728 1.00 92.19 77 GLU A CA 1
ATOM 600 C C . GLU A 1 77 ? 11.739 1.014 -6.960 1.00 92.19 77 GLU A C 1
ATOM 602 O O . GLU A 1 77 ? 10.943 0.157 -7.360 1.00 92.19 77 GLU A O 1
ATOM 607 N N . TRP A 1 78 ? 12.923 1.194 -7.536 1.00 91.38 78 TRP A N 1
ATOM 608 C CA . TRP A 1 78 ? 13.368 0.370 -8.652 1.00 91.38 78 TRP A CA 1
ATOM 609 C C . TRP A 1 78 ? 13.697 -1.047 -8.183 1.00 91.38 78 TRP A C 1
ATOM 611 O O . TRP A 1 78 ? 14.590 -1.266 -7.360 1.00 91.38 78 TRP A O 1
ATOM 621 N N . HIS A 1 79 ? 12.967 -2.029 -8.706 1.00 91.31 79 HIS A N 1
ATOM 622 C CA . HIS A 1 79 ? 13.085 -3.410 -8.262 1.00 91.31 79 HIS A CA 1
ATOM 623 C C . HIS A 1 79 ? 14.446 -4.015 -8.623 1.00 91.31 79 HIS A C 1
ATOM 625 O O . HIS A 1 79 ? 14.742 -4.290 -9.784 1.00 91.31 79 HIS A O 1
ATOM 631 N N . HIS A 1 80 ? 15.245 -4.337 -7.606 1.00 87.38 80 HIS A N 1
ATOM 632 C CA . HIS A 1 80 ? 16.355 -5.272 -7.776 1.00 87.38 80 HIS A CA 1
ATOM 633 C C . HIS A 1 80 ? 15.829 -6.702 -8.025 1.00 87.38 80 HIS A C 1
ATOM 635 O O . HIS A 1 80 ? 14.657 -7.000 -7.770 1.00 87.38 80 HIS A O 1
ATOM 641 N N . CYS A 1 81 ? 16.700 -7.623 -8.457 1.00 85.38 81 CYS A N 1
ATOM 642 C CA . CYS A 1 81 ? 16.305 -8.974 -8.888 1.00 85.38 81 CYS A CA 1
ATOM 643 C C . CYS A 1 81 ? 15.444 -9.737 -7.865 1.00 85.38 81 CYS A C 1
ATOM 645 O O . CYS A 1 81 ? 14.479 -10.392 -8.239 1.00 85.38 81 CYS A O 1
ATOM 647 N N . GLY A 1 82 ? 15.736 -9.607 -6.568 1.00 86.25 82 GLY A N 1
ATOM 648 C CA . GLY A 1 82 ? 14.945 -10.233 -5.502 1.00 86.25 82 GLY A CA 1
ATOM 649 C C . GLY A 1 82 ? 13.507 -9.705 -5.389 1.00 86.25 82 GLY A C 1
ATOM 650 O O . GLY A 1 82 ? 12.590 -10.486 -5.147 1.00 86.25 82 GLY A O 1
ATOM 651 N N . ILE A 1 83 ? 13.272 -8.403 -5.597 1.00 89.44 83 ILE A N 1
ATOM 652 C CA . ILE A 1 83 ? 11.903 -7.859 -5.638 1.00 89.44 83 ILE A CA 1
ATOM 653 C C . ILE A 1 83 ? 11.219 -8.264 -6.946 1.00 89.44 83 ILE A C 1
ATOM 655 O O . ILE A 1 83 ? 10.047 -8.651 -6.931 1.00 89.44 83 ILE A O 1
ATOM 659 N N . ALA A 1 84 ? 11.957 -8.233 -8.059 1.00 91.00 84 ALA A N 1
ATOM 660 C CA . ALA A 1 84 ? 11.433 -8.620 -9.360 1.00 91.00 84 ALA A CA 1
ATOM 661 C C . ALA A 1 84 ? 10.990 -10.087 -9.401 1.00 91.00 84 ALA A C 1
ATOM 663 O O . ALA A 1 84 ? 9.901 -10.364 -9.901 1.00 91.00 84 ALA A O 1
ATOM 664 N N . ALA A 1 85 ? 11.757 -10.997 -8.793 1.00 90.44 85 ALA A N 1
ATOM 665 C CA . ALA A 1 85 ? 11.422 -12.415 -8.690 1.00 90.44 85 ALA A CA 1
ATOM 666 C C . ALA A 1 85 ? 10.030 -12.643 -8.077 1.00 90.44 85 ALA A C 1
ATOM 668 O O . ALA A 1 85 ? 9.257 -13.438 -8.605 1.00 90.44 85 ALA A O 1
ATOM 669 N N . LYS A 1 86 ? 9.656 -11.885 -7.033 1.00 91.19 86 LYS A N 1
ATOM 670 C CA . LYS A 1 86 ? 8.306 -11.965 -6.442 1.00 91.19 86 LYS A CA 1
ATOM 671 C C . LYS A 1 86 ? 7.219 -11.632 -7.455 1.00 91.19 86 LYS A C 1
ATOM 673 O O . LYS A 1 86 ? 6.216 -12.334 -7.519 1.00 91.19 86 LYS A O 1
ATOM 678 N N . SER A 1 87 ? 7.416 -10.565 -8.229 1.00 93.81 87 SER A N 1
ATOM 679 C CA . SER A 1 87 ? 6.437 -10.103 -9.220 1.00 93.81 87 SER A CA 1
ATOM 680 C C . SER A 1 87 ? 6.296 -11.110 -10.361 1.00 93.81 87 SER A C 1
ATOM 682 O O . SER A 1 87 ? 5.181 -11.486 -10.704 1.00 93.81 87 SER A O 1
ATOM 684 N N . ILE A 1 88 ? 7.423 -11.620 -10.870 1.00 93.44 88 ILE A N 1
ATOM 685 C CA . ILE A 1 88 ? 7.472 -12.640 -11.928 1.00 93.44 88 ILE A CA 1
ATOM 686 C C . ILE A 1 88 ? 6.730 -13.908 -11.491 1.00 93.44 88 ILE A C 1
ATOM 688 O O . ILE A 1 88 ? 5.828 -14.384 -12.176 1.00 93.44 88 ILE A O 1
ATOM 692 N N . VAL A 1 89 ? 7.073 -14.441 -10.318 1.00 92.38 89 VAL A N 1
ATOM 693 C CA . VAL A 1 89 ? 6.464 -15.666 -9.788 1.00 92.38 89 VAL A CA 1
ATOM 694 C C . VAL A 1 89 ? 4.975 -15.475 -9.503 1.00 92.38 89 VAL A C 1
ATOM 696 O O . VAL A 1 89 ? 4.174 -16.341 -9.849 1.00 92.38 89 VAL A O 1
ATOM 699 N N . SER A 1 90 ? 4.591 -14.345 -8.901 1.00 95.00 90 SER A N 1
ATOM 700 C CA . SER A 1 90 ? 3.182 -14.035 -8.620 1.00 95.00 90 SER A CA 1
ATOM 701 C C . SER A 1 90 ? 2.362 -13.981 -9.905 1.00 95.00 90 SER A C 1
ATOM 703 O O . SER A 1 90 ? 1.265 -14.533 -9.963 1.00 95.00 90 SER A O 1
ATOM 705 N N . TYR A 1 91 ? 2.923 -13.376 -10.953 1.00 95.94 91 TYR A N 1
ATOM 706 C CA . TYR A 1 91 ? 2.285 -13.301 -12.258 1.00 95.94 91 TYR A CA 1
ATOM 707 C C . TYR A 1 91 ? 2.086 -14.686 -12.878 1.00 95.94 91 TYR A C 1
ATOM 709 O O . TYR A 1 91 ? 0.967 -15.027 -13.255 1.00 95.94 91 TYR A O 1
ATOM 717 N N . HIS A 1 92 ? 3.125 -15.523 -12.922 1.00 94.44 92 HIS A N 1
ATOM 718 C CA . HIS A 1 92 ? 2.998 -16.868 -13.490 1.00 94.44 92 HIS A CA 1
ATOM 719 C C . HIS A 1 92 ? 2.069 -17.780 -12.679 1.00 94.44 92 HIS A C 1
ATOM 721 O O . HIS A 1 92 ? 1.335 -18.573 -13.271 1.00 94.44 92 HIS A O 1
ATOM 727 N N . LEU A 1 93 ? 2.039 -17.645 -11.347 1.00 93.75 93 LEU A N 1
ATOM 728 C CA . LEU A 1 93 ? 1.037 -18.322 -10.521 1.00 93.75 93 LEU A CA 1
ATOM 729 C C . LEU A 1 93 ? -0.375 -17.880 -10.915 1.00 93.75 93 LEU A C 1
ATOM 731 O O . LEU A 1 93 ? -1.245 -18.726 -11.115 1.00 93.75 93 LEU A O 1
ATOM 735 N N . ALA A 1 94 ? -0.597 -16.571 -11.051 1.00 94.75 94 ALA A N 1
ATOM 736 C CA . ALA A 1 94 ? -1.903 -16.039 -11.407 1.00 94.75 94 ALA A CA 1
ATOM 737 C C . ALA A 1 94 ? -2.366 -16.549 -12.778 1.00 94.75 94 ALA A C 1
ATOM 739 O O . ALA A 1 94 ? -3.494 -17.019 -12.898 1.00 94.75 94 ALA A O 1
ATOM 740 N N . GLN A 1 95 ? -1.475 -16.551 -13.776 1.00 93.75 95 GLN A N 1
ATOM 741 C CA . GLN A 1 95 ? -1.755 -17.095 -15.108 1.00 93.75 95 GLN A CA 1
ATOM 742 C C . GLN A 1 95 ? -2.167 -18.569 -15.045 1.00 93.75 95 GLN A C 1
ATOM 744 O O . GLN A 1 95 ? -3.187 -18.949 -15.616 1.00 93.75 95 GLN A O 1
ATOM 749 N N . LYS A 1 96 ? -1.427 -19.391 -14.288 1.00 92.94 96 LYS A N 1
ATOM 750 C CA . LYS A 1 96 ? -1.739 -20.819 -14.114 1.00 92.94 96 LYS A CA 1
ATOM 751 C C . LYS A 1 96 ? -3.123 -21.053 -13.495 1.00 92.94 96 LYS A C 1
ATOM 753 O O . LYS A 1 96 ? -3.754 -22.060 -13.793 1.00 92.94 96 LYS A O 1
ATOM 758 N N . LEU A 1 97 ? -3.579 -20.137 -12.644 1.00 91.62 97 LEU A N 1
ATOM 759 C CA . LEU A 1 97 ? -4.858 -20.221 -11.934 1.00 91.62 97 LEU A CA 1
ATOM 760 C C . LEU A 1 97 ? -6.007 -19.475 -12.633 1.00 91.62 97 LEU A C 1
ATOM 762 O O . LEU A 1 97 ? -7.122 -19.463 -12.114 1.00 91.62 97 LEU A O 1
ATOM 766 N N . GLY A 1 98 ? -5.755 -18.795 -13.758 1.00 91.75 98 GLY A N 1
ATOM 767 C CA . GLY A 1 98 ? -6.726 -17.871 -14.358 1.00 91.75 98 GLY A CA 1
ATOM 768 C C . GLY A 1 98 ? -7.103 -16.693 -13.441 1.00 91.75 98 GLY A C 1
ATOM 769 O O . GLY A 1 98 ? -8.186 -16.123 -13.574 1.00 91.75 98 GLY A O 1
ATOM 770 N N . ALA A 1 99 ? -6.228 -16.352 -12.493 1.00 93.25 99 ALA A N 1
ATOM 771 C CA . ALA A 1 99 ? -6.401 -15.330 -11.467 1.00 93.25 99 ALA A CA 1
ATOM 772 C C . ALA A 1 99 ? -5.849 -13.962 -11.910 1.00 93.25 99 ALA A C 1
ATOM 774 O O . ALA A 1 99 ? -5.079 -13.859 -12.866 1.00 93.25 99 ALA A O 1
ATOM 775 N N . TYR A 1 100 ? -6.185 -12.904 -11.170 1.00 95.00 100 TYR A N 1
ATOM 776 C CA . TYR A 1 100 ? -5.552 -11.596 -11.335 1.00 95.00 100 TYR A CA 1
ATOM 777 C C . TYR A 1 100 ? -4.266 -11.491 -10.521 1.00 95.00 100 TYR A C 1
ATOM 779 O O . TYR A 1 100 ? -4.277 -11.714 -9.312 1.00 95.00 100 TYR A O 1
ATOM 787 N N . CYS A 1 101 ? -3.171 -11.088 -11.171 1.00 96.62 101 CYS A N 1
ATOM 788 C CA . CYS A 1 101 ? -1.955 -10.671 -10.477 1.00 96.62 101 CYS A CA 1
ATOM 789 C C . CYS A 1 101 ? -2.032 -9.177 -10.163 1.00 96.62 101 CYS A C 1
ATOM 791 O O . CYS A 1 101 ? -2.153 -8.362 -11.081 1.00 96.62 101 CYS A O 1
ATOM 793 N N . ILE A 1 102 ? -1.939 -8.813 -8.885 1.00 97.31 102 ILE A N 1
ATOM 794 C CA . ILE A 1 102 ? -1.977 -7.420 -8.435 1.00 97.31 102 ILE A CA 1
ATOM 795 C C . ILE A 1 102 ? -0.672 -7.054 -7.731 1.00 97.31 102 ILE A C 1
ATOM 797 O O . ILE A 1 102 ? -0.268 -7.693 -6.761 1.00 97.31 102 ILE A O 1
ATOM 801 N N . HIS A 1 103 ? -0.046 -5.974 -8.187 1.00 97.88 103 HIS A N 1
ATOM 802 C CA . HIS A 1 103 ? 1.052 -5.305 -7.515 1.00 97.88 103 HIS A CA 1
ATOM 803 C C . HIS A 1 103 ? 0.517 -4.154 -6.651 1.00 97.88 103 HIS A C 1
ATOM 805 O O . HIS A 1 103 ? 0.070 -3.116 -7.147 1.00 97.88 103 HIS A O 1
ATOM 811 N N . LEU A 1 104 ? 0.567 -4.338 -5.336 1.00 97.75 104 LEU A N 1
ATOM 812 C CA . LEU A 1 104 ? 0.226 -3.326 -4.351 1.00 97.75 104 LEU A CA 1
ATOM 813 C C . LEU A 1 104 ? 1.399 -2.350 -4.185 1.00 97.75 104 LEU A C 1
ATOM 815 O O . LEU A 1 104 ? 2.491 -2.747 -3.773 1.00 97.75 104 LEU A O 1
ATOM 819 N N . ILE A 1 105 ? 1.170 -1.076 -4.496 1.00 97.81 105 ILE A N 1
ATOM 820 C CA . ILE A 1 105 ? 2.197 -0.031 -4.457 1.00 97.81 105 ILE A CA 1
ATOM 821 C C . ILE A 1 105 ? 2.165 0.621 -3.074 1.00 97.81 105 ILE A C 1
ATOM 823 O O . ILE A 1 105 ? 1.196 1.294 -2.723 1.00 97.81 105 ILE A O 1
ATOM 827 N N . LEU A 1 106 ? 3.220 0.442 -2.279 1.00 96.62 106 LEU A N 1
ATOM 828 C CA . LEU A 1 106 ? 3.346 1.010 -0.929 1.00 96.62 106 LEU A CA 1
ATOM 829 C C . LEU A 1 106 ? 3.771 2.491 -1.002 1.00 96.62 106 LEU A C 1
ATOM 831 O O . LEU A 1 106 ? 4.789 2.899 -0.452 1.00 96.62 106 LEU A O 1
ATOM 835 N N . ASP A 1 107 ? 2.976 3.301 -1.696 1.00 96.88 107 ASP A N 1
ATOM 836 C CA . ASP A 1 107 ? 3.199 4.732 -1.940 1.00 96.88 107 ASP A CA 1
ATOM 837 C C . ASP A 1 107 ? 3.074 5.609 -0.681 1.00 96.88 107 ASP A C 1
ATOM 839 O O . ASP A 1 107 ? 3.688 6.668 -0.583 1.00 96.88 107 ASP A O 1
ATOM 843 N N . HIS A 1 108 ? 2.322 5.139 0.312 1.00 95.25 108 HIS A N 1
ATOM 844 C CA . HIS A 1 108 ? 2.209 5.739 1.647 1.00 95.25 108 HIS A CA 1
ATOM 845 C C . HIS A 1 108 ? 3.456 5.576 2.542 1.00 95.25 108 HIS A C 1
ATOM 847 O O . HIS A 1 108 ? 3.455 6.036 3.692 1.00 95.25 108 HIS A O 1
ATOM 853 N N . ASP A 1 109 ? 4.506 4.906 2.058 1.00 92.94 109 ASP A N 1
ATOM 854 C CA . ASP A 1 109 ? 5.762 4.734 2.785 1.00 92.94 109 ASP A CA 1
ATOM 855 C C . ASP A 1 109 ? 6.905 5.558 2.181 1.00 92.94 109 ASP A C 1
ATOM 857 O O . ASP A 1 109 ? 6.815 6.083 1.073 1.00 92.94 109 ASP A O 1
ATOM 861 N N . THR A 1 110 ? 7.980 5.702 2.948 1.00 91.25 110 THR A N 1
ATOM 862 C CA . THR A 1 110 ? 9.195 6.442 2.589 1.00 91.25 110 THR A CA 1
ATOM 863 C C . THR A 1 110 ? 10.233 5.494 2.012 1.00 91.25 110 THR A C 1
ATOM 865 O O . THR A 1 110 ? 10.481 4.458 2.622 1.00 91.25 110 THR A O 1
ATOM 868 N N . GLY A 1 111 ? 10.898 5.849 0.922 1.00 88.75 111 GLY A N 1
ATOM 869 C CA . GLY A 1 111 ? 11.982 5.036 0.369 1.00 88.75 111 GLY A CA 1
ATOM 870 C C . GLY A 1 111 ? 12.881 5.823 -0.569 1.00 88.75 111 GLY A C 1
ATOM 871 O O . GLY A 1 111 ? 12.784 7.050 -0.635 1.00 88.75 111 GLY A O 1
ATOM 872 N N . SER A 1 112 ? 13.748 5.108 -1.276 1.00 87.81 112 SER A N 1
ATOM 873 C CA . SER A 1 112 ? 14.676 5.701 -2.235 1.00 87.81 112 SER A CA 1
ATOM 874 C C . SER A 1 112 ? 14.136 5.616 -3.660 1.00 87.81 112 SER A C 1
ATOM 876 O O . SER A 1 112 ? 13.672 4.570 -4.105 1.00 87.81 112 SER A O 1
ATOM 878 N N . SER A 1 113 ? 14.253 6.705 -4.412 1.00 87.25 113 SER A N 1
ATOM 879 C CA . SER A 1 113 ? 13.892 6.768 -5.833 1.00 87.25 113 SER A CA 1
ATOM 880 C C . SER A 1 113 ? 15.075 6.511 -6.778 1.00 87.25 113 SER A C 1
ATOM 882 O O . SER A 1 113 ? 14.928 6.620 -7.998 1.00 87.25 113 SER A O 1
ATOM 884 N N . LYS A 1 114 ? 16.251 6.156 -6.240 1.00 88.00 114 LYS A N 1
ATOM 885 C CA . LYS A 1 114 ? 17.489 5.989 -7.012 1.00 88.00 114 LYS A CA 1
ATOM 886 C C . LYS A 1 114 ? 17.499 4.667 -7.771 1.00 88.00 114 LYS A C 1
ATOM 888 O O . LYS A 1 114 ? 17.368 3.595 -7.177 1.00 88.00 114 LYS A O 1
ATOM 893 N N . LEU A 1 115 ? 17.703 4.728 -9.082 1.00 87.69 115 LEU A N 1
ATOM 894 C CA . LEU A 1 115 ? 17.918 3.551 -9.918 1.00 87.69 115 LEU A CA 1
ATOM 895 C C . LEU A 1 115 ? 19.406 3.203 -9.919 1.00 87.69 115 LEU A C 1
ATOM 897 O O . LEU A 1 115 ? 20.241 4.036 -10.253 1.00 87.69 115 LEU A O 1
ATOM 901 N N . ARG A 1 116 ? 19.746 1.961 -9.573 1.00 86.31 116 ARG A N 1
ATOM 902 C CA . ARG A 1 116 ? 21.131 1.469 -9.562 1.00 86.31 116 ARG A CA 1
ATOM 903 C C . ARG A 1 116 ? 21.327 0.520 -10.735 1.00 86.31 116 ARG A C 1
ATOM 905 O O . ARG A 1 116 ? 20.665 -0.515 -10.784 1.00 86.31 116 ARG A O 1
ATOM 912 N N . MET A 1 117 ? 22.237 0.843 -11.652 1.00 81.56 117 MET A N 1
ATOM 913 C CA . MET A 1 117 ? 22.503 0.014 -12.832 1.00 81.56 117 MET A CA 1
ATOM 914 C C . MET A 1 117 ? 23.983 -0.380 -12.946 1.00 81.56 117 MET A C 1
ATOM 916 O O . MET A 1 117 ? 24.863 0.419 -12.608 1.00 81.56 117 MET A O 1
ATOM 920 N N . PRO A 1 118 ? 24.280 -1.605 -13.423 1.00 82.56 118 PRO A N 1
ATOM 921 C CA . PRO A 1 118 ? 25.647 -2.063 -13.633 1.00 82.56 118 PRO A CA 1
ATOM 922 C C . PRO A 1 118 ? 26.231 -1.490 -14.930 1.00 82.56 118 PRO A C 1
ATOM 924 O O . PRO A 1 118 ? 25.817 -1.871 -16.021 1.00 82.56 118 PRO A O 1
ATOM 927 N N . VAL A 1 119 ? 27.226 -0.615 -14.829 1.00 80.12 119 VAL A N 1
ATOM 928 C CA . VAL A 1 119 ? 27.905 0.023 -15.968 1.00 80.12 119 VAL A CA 1
ATOM 929 C C . VAL A 1 119 ? 29.320 -0.523 -16.149 1.00 80.12 119 VAL A C 1
ATOM 931 O O . VAL A 1 119 ? 29.957 -0.959 -15.189 1.00 80.12 119 VAL A O 1
ATOM 934 N N . ILE A 1 120 ? 29.845 -0.468 -17.375 1.00 80.75 120 ILE A N 1
ATOM 935 C CA . ILE A 1 120 ? 31.254 -0.775 -17.650 1.00 80.75 120 ILE A CA 1
ATOM 936 C C . ILE A 1 120 ? 32.031 0.542 -17.693 1.00 80.75 120 ILE A C 1
ATOM 938 O O . ILE A 1 120 ? 31.840 1.356 -18.591 1.00 80.75 120 ILE A O 1
ATOM 942 N N . GLN A 1 121 ? 32.932 0.745 -16.733 1.00 82.75 121 GLN A N 1
ATOM 943 C CA . GLN A 1 121 ? 33.830 1.898 -16.676 1.00 82.75 121 GLN A CA 1
ATOM 944 C C . GLN A 1 121 ? 35.278 1.417 -16.727 1.00 82.75 121 GLN A C 1
ATOM 946 O O . GLN A 1 121 ? 35.687 0.589 -15.915 1.00 82.75 121 GLN A O 1
ATOM 951 N N . LYS A 1 122 ? 36.072 1.929 -17.678 1.00 87.31 122 LYS A N 1
ATOM 952 C CA . LYS A 1 122 ? 37.491 1.549 -17.853 1.00 87.31 122 LYS A CA 1
ATOM 953 C C . LYS A 1 122 ? 37.696 0.016 -17.876 1.00 87.31 122 LYS A C 1
ATOM 955 O O . LYS A 1 122 ? 38.566 -0.506 -17.184 1.00 87.31 122 LYS A O 1
ATOM 960 N N . ASN A 1 123 ? 36.862 -0.702 -18.639 1.00 85.69 123 ASN A N 1
ATOM 961 C CA . ASN A 1 123 ? 36.833 -2.172 -18.749 1.00 85.69 123 ASN A CA 1
ATOM 962 C C . ASN A 1 123 ? 36.560 -2.942 -17.436 1.00 85.69 123 ASN A C 1
ATOM 964 O O . ASN A 1 123 ? 36.880 -4.126 -17.344 1.00 85.69 123 ASN A O 1
ATOM 968 N N . LYS A 1 124 ? 35.953 -2.309 -16.423 1.00 87.56 124 LYS A N 1
ATOM 969 C CA . LYS A 1 124 ? 35.517 -2.961 -15.176 1.00 87.56 124 LYS A CA 1
ATOM 970 C C . LYS A 1 124 ? 34.040 -2.692 -14.899 1.00 87.56 124 LYS A C 1
ATOM 972 O O . LYS A 1 124 ? 33.530 -1.625 -15.232 1.00 87.56 124 LYS A O 1
ATOM 977 N N . TRP A 1 125 ? 33.370 -3.652 -14.264 1.00 84.88 125 TRP A N 1
ATOM 978 C CA . TRP A 1 125 ? 32.003 -3.471 -13.776 1.00 84.88 125 TRP A CA 1
ATOM 979 C C . TRP A 1 125 ? 31.979 -2.510 -12.586 1.00 84.88 125 TRP A C 1
ATOM 981 O O . TRP A 1 125 ? 32.757 -2.651 -11.643 1.00 84.88 125 TRP A O 1
ATOM 991 N N . ALA A 1 126 ? 31.063 -1.552 -12.634 1.00 87.25 126 ALA A N 1
ATOM 992 C CA . ALA A 1 126 ? 30.759 -0.617 -11.562 1.00 87.25 126 ALA A CA 1
ATOM 993 C C . ALA A 1 126 ? 29.238 -0.450 -11.440 1.00 87.25 126 ALA A C 1
ATOM 995 O O . ALA A 1 126 ? 28.488 -0.838 -12.333 1.00 87.25 126 ALA A O 1
ATOM 996 N N . ILE A 1 127 ? 28.775 0.137 -10.338 1.00 87.38 127 ILE A N 1
ATOM 997 C CA . ILE A 1 127 ? 27.369 0.519 -10.167 1.00 87.38 127 ILE A CA 1
ATOM 998 C C . ILE A 1 127 ? 27.276 2.031 -10.338 1.00 87.38 127 ILE A C 1
ATOM 1000 O O . ILE A 1 127 ? 27.996 2.768 -9.664 1.00 87.38 127 ILE A O 1
ATOM 1004 N N . LYS A 1 128 ? 26.386 2.480 -11.222 1.00 86.25 128 LYS A N 1
ATOM 1005 C CA . LYS A 1 128 ? 26.010 3.887 -11.370 1.00 86.25 128 LYS A CA 1
ATOM 1006 C C . LYS A 1 128 ? 24.603 4.089 -10.825 1.00 86.25 128 LYS A C 1
ATOM 1008 O O . LYS A 1 128 ? 23.740 3.230 -11.006 1.00 86.25 128 LYS A O 1
ATOM 1013 N N . GLU A 1 129 ? 24.397 5.208 -10.142 1.00 88.56 129 GLU A N 1
ATOM 1014 C CA . GLU A 1 129 ? 23.097 5.600 -9.603 1.00 88.56 129 GLU A CA 1
ATOM 1015 C C . GLU A 1 129 ? 22.515 6.730 -10.454 1.00 88.56 129 GLU A C 1
ATOM 1017 O O . GLU A 1 129 ? 23.226 7.664 -10.827 1.00 88.56 129 GLU A O 1
ATOM 1022 N N . PHE A 1 130 ? 21.233 6.611 -10.782 1.00 85.69 130 PHE A N 1
ATOM 1023 C CA . PHE A 1 130 ? 20.457 7.593 -11.526 1.00 85.69 130 PHE A CA 1
ATOM 1024 C C . PHE A 1 130 ? 19.310 8.061 -10.636 1.00 85.69 130 PHE A C 1
ATOM 1026 O O . PHE A 1 130 ? 18.602 7.244 -10.044 1.00 85.69 130 PHE A O 1
ATOM 1033 N N . GLU A 1 131 ? 19.127 9.371 -10.537 1.00 83.25 131 GLU A N 1
ATOM 1034 C CA . GLU A 1 131 ? 18.132 9.981 -9.658 1.00 83.25 131 GLU A CA 1
ATOM 1035 C C . GLU A 1 131 ? 17.028 10.628 -10.493 1.00 83.25 131 GLU A C 1
ATOM 1037 O O . GLU A 1 131 ? 17.298 11.257 -11.517 1.00 83.25 131 GLU A O 1
ATOM 1042 N N . LEU A 1 132 ? 15.780 10.439 -10.065 1.00 83.44 132 LEU A N 1
ATOM 1043 C CA . LEU A 1 132 ? 14.601 11.018 -10.714 1.00 83.44 132 LEU A CA 1
ATOM 1044 C C . LEU A 1 132 ? 14.095 12.277 -9.986 1.00 83.44 132 LEU A C 1
ATOM 1046 O O . LEU A 1 132 ? 13.357 13.071 -10.559 1.00 83.44 132 LEU A O 1
ATOM 1050 N N . GLU A 1 133 ? 14.496 12.468 -8.732 1.00 83.31 133 GLU A N 1
ATOM 1051 C CA . GLU A 1 133 ? 14.167 13.622 -7.895 1.00 83.31 133 GLU A CA 1
ATOM 1052 C C . GLU A 1 133 ? 15.365 13.995 -7.015 1.00 83.31 133 GLU A C 1
ATOM 1054 O O . GLU A 1 133 ? 16.261 13.179 -6.800 1.00 83.31 133 GLU A O 1
ATOM 1059 N N . ASN A 1 134 ? 15.337 15.204 -6.450 1.00 72.50 134 ASN A N 1
ATOM 1060 C CA . ASN A 1 134 ? 16.334 15.654 -5.484 1.00 72.50 134 ASN A CA 1
ATOM 1061 C C . ASN A 1 134 ? 15.860 15.349 -4.050 1.00 72.50 134 ASN A C 1
ATOM 1063 O O . ASN A 1 134 ? 14.966 16.019 -3.534 1.00 72.50 134 ASN A O 1
ATOM 1067 N N . ASP A 1 135 ? 16.474 14.331 -3.441 1.00 64.25 135 ASP A N 1
ATOM 1068 C CA . ASP A 1 135 ? 16.513 13.987 -2.006 1.00 64.25 135 ASP A CA 1
ATOM 1069 C C . ASP A 1 135 ? 15.269 14.351 -1.158 1.00 64.25 135 ASP A C 1
ATOM 1071 O O . ASP A 1 135 ? 15.303 15.188 -0.251 1.00 64.25 135 ASP A O 1
ATOM 1075 N N . CYS A 1 136 ? 14.147 13.679 -1.441 1.00 66.38 136 CYS A N 1
ATOM 1076 C CA . CYS A 1 136 ? 12.895 13.769 -0.678 1.00 66.38 136 CYS A CA 1
ATOM 1077 C C . CYS A 1 136 ? 12.622 12.508 0.165 1.00 66.38 136 CYS A C 1
ATOM 1079 O O . CYS A 1 136 ? 11.470 12.199 0.485 1.00 66.38 136 CYS A O 1
ATOM 1081 N N . ASP A 1 137 ? 13.674 11.791 0.579 1.00 70.31 137 ASP A N 1
ATOM 1082 C CA . ASP A 1 137 ? 13.589 10.437 1.152 1.00 70.31 137 ASP A CA 1
ATOM 1083 C C . ASP A 1 137 ? 12.745 10.334 2.437 1.00 70.31 137 ASP A C 1
ATOM 1085 O O . ASP A 1 137 ? 12.267 9.259 2.803 1.00 70.31 137 ASP A O 1
ATOM 1089 N N . LYS A 1 138 ? 12.497 11.464 3.109 1.00 82.69 138 LYS A N 1
ATOM 1090 C CA . LYS A 1 138 ? 11.726 11.544 4.360 1.00 82.69 138 LYS A CA 1
ATOM 1091 C C . LYS A 1 138 ? 10.211 11.621 4.163 1.00 82.69 138 LYS A C 1
ATOM 1093 O O . LYS A 1 138 ? 9.478 11.362 5.118 1.00 82.69 138 LYS A O 1
ATOM 1098 N N . LEU A 1 139 ? 9.736 11.980 2.970 1.00 90.69 139 LEU A N 1
ATOM 1099 C CA . LEU A 1 139 ? 8.304 12.046 2.667 1.00 90.69 139 LEU A CA 1
ATOM 1100 C C . LEU A 1 139 ? 7.815 10.726 2.065 1.00 90.69 139 LEU A C 1
ATOM 1102 O O . LEU A 1 139 ? 8.568 10.076 1.332 1.00 90.69 139 LEU A O 1
ATOM 1106 N N . PRO A 1 140 ? 6.568 10.306 2.341 1.00 94.38 140 PRO A N 1
ATOM 1107 C CA . PRO A 1 140 ? 5.968 9.206 1.603 1.00 94.38 140 PRO A CA 1
ATOM 1108 C C . PRO A 1 140 ? 5.903 9.512 0.106 1.00 94.38 140 PRO A C 1
ATOM 1110 O O . PRO A 1 140 ? 5.649 10.657 -0.270 1.00 94.38 140 PRO A O 1
ATOM 1113 N N . PHE A 1 141 ? 6.093 8.504 -0.745 1.00 94.25 141 PHE A N 1
ATOM 1114 C CA . PHE A 1 141 ? 6.107 8.689 -2.202 1.00 94.25 141 PHE A CA 1
ATOM 1115 C C . PHE A 1 141 ? 4.835 9.342 -2.758 1.00 94.25 141 PHE A C 1
ATOM 1117 O O . PHE A 1 141 ? 4.917 10.107 -3.716 1.00 94.25 141 PHE A O 1
ATOM 1124 N N . GLU A 1 142 ? 3.670 9.094 -2.150 1.00 94.56 142 GLU A N 1
ATOM 1125 C CA . GLU A 1 142 ? 2.402 9.697 -2.582 1.00 94.56 142 GLU A CA 1
ATOM 1126 C C . GLU A 1 142 ? 2.370 11.235 -2.430 1.00 94.56 142 GLU A C 1
ATOM 1128 O O . GLU A 1 142 ? 1.590 11.894 -3.118 1.00 94.56 142 GLU A O 1
ATOM 1133 N N . PHE A 1 143 ? 3.235 11.793 -1.571 1.00 93.69 143 PHE A N 1
ATOM 1134 C CA . PHE A 1 143 ? 3.392 13.232 -1.311 1.00 93.69 143 PHE A CA 1
ATOM 1135 C C . PHE A 1 143 ? 4.648 13.833 -1.949 1.00 93.69 143 PHE A C 1
ATOM 1137 O O . PHE A 1 143 ? 4.895 15.030 -1.800 1.00 93.69 143 PHE A O 1
ATOM 1144 N N . ARG A 1 144 ? 5.455 13.032 -2.651 1.00 91.62 144 ARG A N 1
ATOM 1145 C CA . ARG A 1 144 ? 6.581 13.551 -3.430 1.00 91.62 144 ARG A CA 1
ATOM 1146 C C . ARG A 1 144 ? 6.062 14.013 -4.777 1.00 91.62 144 ARG A C 1
ATOM 1148 O O . ARG A 1 144 ? 5.463 13.224 -5.511 1.00 91.62 144 ARG A O 1
ATOM 1155 N N . SER A 1 145 ? 6.271 15.286 -5.090 1.00 88.12 145 SER A N 1
ATOM 1156 C CA . SER A 1 145 ? 5.902 15.851 -6.386 1.00 88.12 145 SER A CA 1
ATOM 1157 C C . SER A 1 145 ? 6.467 14.997 -7.519 1.00 88.12 145 SER A C 1
ATOM 1159 O O . SER A 1 145 ? 7.594 14.514 -7.435 1.00 88.12 145 SER A O 1
ATOM 1161 N N . SER A 1 146 ? 5.691 14.808 -8.587 1.00 83.12 146 SER A N 1
ATOM 1162 C CA . SER A 1 146 ? 6.240 14.171 -9.784 1.00 83.12 146 SER A CA 1
ATOM 1163 C C . SER A 1 146 ? 7.423 14.985 -10.309 1.00 83.12 146 SER A C 1
ATOM 1165 O O . SER A 1 146 ? 7.366 16.216 -10.345 1.00 83.12 146 SER A O 1
ATOM 1167 N N . ALA A 1 147 ? 8.451 14.287 -10.792 1.00 81.81 147 ALA A N 1
ATOM 1168 C CA . ALA A 1 147 ? 9.498 14.888 -11.604 1.00 81.81 147 ALA A CA 1
ATOM 1169 C C . ALA A 1 147 ? 8.893 15.604 -12.825 1.00 81.81 147 ALA A C 1
ATOM 1171 O O . ALA A 1 147 ? 7.873 15.168 -13.377 1.00 81.81 147 ALA A O 1
ATOM 1172 N N . GLN A 1 148 ? 9.515 16.710 -13.236 1.00 84.81 148 GLN A N 1
ATOM 1173 C CA . GLN A 1 148 ? 9.129 17.426 -14.453 1.00 84.81 148 GLN A CA 1
ATOM 1174 C C . GLN A 1 148 ? 9.433 16.573 -15.688 1.00 84.81 148 GLN A C 1
ATOM 1176 O O . GLN A 1 148 ? 10.335 15.736 -15.657 1.00 84.81 148 GLN A O 1
ATOM 1181 N N . LEU A 1 149 ? 8.717 16.796 -16.796 1.00 86.50 149 LEU A N 1
ATOM 1182 C CA . LEU A 1 149 ? 8.894 15.986 -18.006 1.00 86.50 149 LEU A CA 1
ATOM 1183 C C . LEU A 1 149 ? 10.359 15.951 -18.470 1.00 86.50 149 LEU A C 1
ATOM 1185 O O . LEU A 1 149 ? 10.866 14.870 -18.750 1.00 86.50 149 LEU A O 1
ATOM 1189 N N . ASP A 1 150 ? 11.050 17.090 -18.477 1.00 87.75 150 ASP A N 1
ATOM 1190 C CA . ASP A 1 150 ? 12.452 17.168 -18.905 1.00 87.75 150 ASP A CA 1
ATOM 1191 C C . ASP A 1 150 ? 13.389 16.363 -17.997 1.00 87.75 150 ASP A C 1
ATOM 1193 O O . ASP A 1 150 ? 14.333 15.733 -18.475 1.00 87.75 150 ASP A O 1
ATOM 1197 N N . GLN A 1 151 ? 13.098 16.310 -16.693 1.00 88.25 151 GLN A N 1
ATOM 1198 C CA . GLN A 1 151 ? 13.837 15.475 -15.742 1.00 88.25 151 GLN A CA 1
ATOM 1199 C C . GLN A 1 151 ? 13.598 13.989 -16.024 1.00 88.25 151 GLN A C 1
ATOM 1201 O O . GLN A 1 151 ? 14.549 13.212 -16.056 1.00 88.25 151 GLN A O 1
ATOM 1206 N N . ILE A 1 152 ? 12.347 13.597 -16.295 1.00 89.38 152 ILE A N 1
ATOM 1207 C CA . ILE A 1 152 ? 12.001 12.214 -16.649 1.00 89.38 152 ILE A CA 1
ATOM 1208 C C . ILE A 1 152 ? 12.677 11.816 -17.967 1.00 89.38 152 ILE A C 1
ATOM 1210 O O . ILE A 1 152 ? 13.256 10.736 -18.054 1.00 89.38 152 ILE A O 1
ATOM 1214 N N . LEU A 1 153 ? 12.631 12.677 -18.987 1.00 89.12 153 LEU A N 1
ATOM 1215 C CA . LEU A 1 153 ? 13.271 12.430 -20.280 1.00 89.12 153 LEU A CA 1
ATOM 1216 C C . LEU A 1 153 ? 14.786 12.297 -20.129 1.00 89.12 153 LEU A C 1
ATOM 1218 O O . LEU A 1 153 ? 15.351 11.333 -20.631 1.00 89.12 153 LEU A O 1
ATOM 1222 N N . THR A 1 154 ? 15.421 13.192 -19.369 1.00 89.31 154 THR A N 1
ATOM 1223 C CA . THR A 1 154 ? 16.860 13.121 -19.069 1.00 89.31 154 THR A CA 1
ATOM 1224 C C . THR A 1 154 ? 17.216 11.815 -18.361 1.00 89.31 154 THR A C 1
ATOM 1226 O O . THR A 1 154 ? 18.188 11.157 -18.727 1.00 89.31 154 THR A O 1
ATOM 1229 N N . PHE A 1 155 ? 16.412 11.404 -17.377 1.00 88.75 155 PHE A N 1
ATOM 1230 C CA . PHE A 1 155 ? 16.591 10.139 -16.670 1.00 88.75 155 PHE A CA 1
ATOM 1231 C C . PHE A 1 155 ? 16.489 8.934 -17.619 1.00 88.75 155 PHE A C 1
ATOM 1233 O O . PHE A 1 155 ? 17.368 8.071 -17.617 1.00 88.75 155 PHE A O 1
ATOM 1240 N N . VAL A 1 156 ? 15.451 8.881 -18.462 1.00 87.56 156 VAL A N 1
ATOM 1241 C CA . VAL A 1 156 ? 15.255 7.794 -19.435 1.00 87.56 156 VAL A CA 1
ATOM 1242 C C . VAL A 1 156 ? 16.379 7.774 -20.473 1.00 87.56 156 VAL A C 1
ATOM 1244 O O . VAL A 1 156 ? 16.918 6.706 -20.759 1.00 87.56 156 VAL A O 1
ATOM 1247 N N . ASP A 1 157 ? 16.781 8.933 -20.995 1.00 85.56 157 ASP A N 1
ATOM 1248 C CA . ASP A 1 157 ? 17.863 9.053 -21.975 1.00 85.56 157 ASP A CA 1
ATOM 1249 C C . ASP A 1 157 ? 19.203 8.587 -21.383 1.00 85.56 157 ASP A C 1
ATOM 1251 O O . ASP A 1 157 ? 19.954 7.867 -22.045 1.00 85.56 157 ASP A O 1
ATOM 1255 N N . ALA A 1 158 ? 19.467 8.893 -20.109 1.00 82.75 158 ALA A N 1
ATOM 1256 C CA . ALA A 1 158 ? 20.639 8.395 -19.395 1.00 82.75 158 ALA A CA 1
ATOM 1257 C C . ALA A 1 158 ? 20.618 6.862 -19.233 1.00 82.75 158 ALA A C 1
ATOM 1259 O O . ALA A 1 158 ? 21.640 6.207 -19.448 1.00 82.75 158 ALA A O 1
ATOM 1260 N N . CYS A 1 159 ? 19.452 6.277 -18.932 1.00 79.00 159 CYS A N 1
ATOM 1261 C CA . CYS A 1 159 ? 19.284 4.821 -18.858 1.00 79.00 159 CYS A CA 1
ATOM 1262 C C . CYS A 1 159 ? 19.508 4.139 -20.220 1.00 79.00 159 CYS A C 1
ATOM 1264 O O . CYS A 1 159 ? 20.091 3.058 -20.282 1.00 79.00 159 CYS A O 1
ATOM 1266 N N . VAL A 1 160 ? 19.063 4.764 -21.317 1.00 78.81 160 VAL A N 1
ATOM 1267 C CA . VAL A 1 160 ? 19.230 4.244 -22.686 1.00 78.81 160 VAL A CA 1
ATOM 1268 C C . VAL A 1 160 ? 20.687 4.321 -23.146 1.00 78.81 160 VAL A C 1
ATOM 1270 O O . VAL A 1 160 ? 21.206 3.348 -23.694 1.00 78.81 160 VAL A O 1
ATOM 1273 N N . ALA A 1 161 ? 21.347 5.463 -22.937 1.00 76.31 161 ALA A N 1
ATOM 1274 C CA . ALA A 1 161 ? 22.696 5.719 -23.440 1.00 76.31 161 ALA A CA 1
ATOM 1275 C C . ALA A 1 161 ? 23.751 4.787 -22.822 1.00 76.31 161 ALA A C 1
ATOM 1277 O O . ALA A 1 161 ? 24.624 4.284 -23.531 1.00 76.31 161 ALA A O 1
ATOM 1278 N N . ASP A 1 162 ? 23.645 4.512 -21.519 1.00 68.62 162 ASP A N 1
ATOM 1279 C CA . ASP A 1 162 ? 24.623 3.691 -20.798 1.00 68.62 162 ASP A CA 1
ATOM 1280 C C . ASP A 1 162 ? 24.410 2.173 -20.991 1.00 68.62 162 ASP A C 1
ATOM 1282 O O . ASP A 1 162 ? 25.283 1.374 -20.638 1.00 68.62 162 ASP A O 1
ATOM 1286 N N . HIS A 1 163 ? 23.286 1.743 -21.587 1.00 65.25 163 HIS A N 1
ATOM 1287 C CA . HIS A 1 163 ? 22.903 0.329 -21.635 1.00 65.25 163 HIS A CA 1
ATOM 1288 C C . HIS A 1 163 ? 22.368 -0.141 -22.995 1.00 65.25 163 HIS A C 1
ATOM 1290 O O . HIS A 1 163 ? 21.217 -0.560 -23.120 1.00 65.25 163 HIS A O 1
ATOM 1296 N N . LYS A 1 164 ? 23.258 -0.255 -23.992 1.00 59.09 164 LYS A N 1
ATOM 1297 C CA . LYS A 1 164 ? 22.953 -0.920 -25.282 1.00 59.09 164 LYS A CA 1
ATOM 1298 C C . LYS A 1 164 ? 22.427 -2.364 -25.162 1.00 59.09 164 LYS A C 1
ATOM 1300 O O . LYS A 1 164 ? 21.896 -2.900 -26.126 1.00 59.09 164 LYS A O 1
ATOM 1305 N N . TYR A 1 165 ? 22.593 -3.008 -24.002 1.00 55.97 165 TYR A N 1
ATOM 1306 C CA . TYR A 1 165 ? 22.220 -4.408 -23.766 1.00 55.97 165 TYR A CA 1
ATOM 1307 C C . TYR A 1 165 ? 20.967 -4.606 -22.904 1.00 55.97 165 TYR A C 1
ATOM 1309 O O . TYR A 1 165 ? 20.507 -5.738 -22.793 1.00 55.97 165 TYR A O 1
ATOM 1317 N N . PHE A 1 166 ? 20.395 -3.558 -22.298 1.00 61.03 166 PHE A N 1
ATOM 1318 C CA . PHE A 1 166 ? 19.243 -3.720 -21.404 1.00 61.03 166 PHE A CA 1
ATOM 1319 C C . PHE A 1 166 ? 18.029 -2.942 -21.893 1.00 61.03 166 PHE A C 1
ATOM 1321 O O . PHE A 1 166 ? 17.911 -1.740 -21.684 1.00 61.03 166 PHE A O 1
ATOM 1328 N N . CYS A 1 167 ? 17.089 -3.673 -22.495 1.00 67.19 167 CYS A N 1
ATOM 1329 C CA . CYS A 1 167 ? 15.728 -3.208 -22.769 1.00 67.19 167 CYS A CA 1
ATOM 1330 C C . CYS A 1 167 ? 15.652 -1.867 -23.529 1.00 67.19 167 CYS A C 1
ATOM 1332 O O . CYS A 1 167 ? 14.713 -1.103 -23.323 1.00 67.19 167 CYS A O 1
ATOM 1334 N N . GLN A 1 168 ? 16.616 -1.572 -24.411 1.00 72.88 168 GLN A N 1
ATOM 1335 C CA . GLN A 1 168 ? 16.674 -0.306 -25.156 1.00 72.88 168 GLN A CA 1
ATOM 1336 C C . GLN A 1 168 ? 15.353 -0.003 -25.880 1.00 72.88 168 GLN A C 1
ATOM 1338 O O . GLN A 1 168 ? 14.850 1.115 -25.801 1.00 72.88 168 GLN A O 1
ATOM 1343 N N . SER A 1 169 ? 14.755 -1.010 -26.520 1.00 77.50 169 SER A N 1
ATOM 1344 C CA . SER A 1 169 ? 13.451 -0.887 -27.181 1.00 77.50 169 SER A CA 1
ATOM 1345 C C . SER A 1 169 ? 12.319 -0.554 -26.202 1.00 77.50 169 SER A C 1
ATOM 1347 O O . SER A 1 169 ? 11.479 0.290 -26.505 1.00 77.50 169 SER A O 1
ATOM 1349 N N . ALA A 1 170 ? 12.318 -1.150 -25.003 1.00 79.12 170 ALA A N 1
ATOM 1350 C CA . ALA A 1 170 ? 11.345 -0.835 -23.958 1.00 79.12 170 ALA A CA 1
ATOM 1351 C C . ALA A 1 170 ? 11.436 0.638 -23.549 1.00 79.12 170 ALA A C 1
ATOM 1353 O O . ALA A 1 170 ? 10.428 1.341 -23.542 1.00 79.12 170 ALA A O 1
ATOM 1354 N N . TRP A 1 171 ? 12.645 1.121 -23.262 1.00 81.25 171 TRP A N 1
ATOM 1355 C CA . TRP A 1 171 ? 12.876 2.505 -22.852 1.00 81.25 171 TRP A CA 1
ATOM 1356 C C . TRP A 1 171 ? 12.573 3.517 -23.960 1.00 81.25 171 TRP A C 1
ATOM 1358 O O . TRP A 1 171 ? 12.002 4.567 -23.677 1.00 81.25 171 TRP A O 1
ATOM 1368 N N . GLN A 1 172 ? 12.869 3.199 -25.222 1.00 81.38 172 GLN A N 1
ATOM 1369 C CA . GLN A 1 172 ? 12.508 4.046 -26.365 1.00 81.38 172 GLN A CA 1
ATOM 1370 C C . GLN A 1 172 ? 10.989 4.168 -26.540 1.00 81.38 172 GLN A C 1
ATOM 1372 O O . GLN A 1 172 ? 10.475 5.269 -26.738 1.00 81.38 172 GLN A O 1
ATOM 1377 N N . GLU A 1 173 ? 10.250 3.065 -26.418 1.00 82.12 173 GLU A N 1
ATOM 1378 C CA . GLU A 1 173 ? 8.785 3.099 -26.475 1.00 82.12 173 GLU A CA 1
ATOM 1379 C C . GLU A 1 173 ? 8.168 3.841 -25.288 1.00 82.12 173 GLU A C 1
ATOM 1381 O O . GLU A 1 173 ? 7.183 4.562 -25.453 1.00 82.12 173 GLU A O 1
ATOM 1386 N N . ILE A 1 174 ? 8.748 3.684 -24.096 1.00 84.38 174 ILE A N 1
ATOM 1387 C CA . ILE A 1 174 ? 8.368 4.451 -22.908 1.00 84.38 174 ILE A CA 1
ATOM 1388 C C . ILE A 1 174 ? 8.557 5.942 -23.178 1.00 84.38 174 ILE A C 1
ATOM 1390 O O . ILE A 1 174 ? 7.620 6.717 -22.990 1.00 84.38 174 ILE A O 1
ATOM 1394 N N . ARG A 1 175 ? 9.738 6.329 -23.674 1.00 85.56 175 ARG A N 1
ATOM 1395 C CA . ARG A 1 175 ? 10.088 7.714 -23.998 1.00 85.56 175 ARG A CA 1
ATOM 1396 C C . ARG A 1 175 ? 9.081 8.347 -24.955 1.00 85.56 175 ARG A C 1
ATOM 1398 O O . ARG A 1 175 ? 8.650 9.470 -24.722 1.00 85.56 175 ARG A O 1
ATOM 1405 N N . ALA A 1 176 ? 8.667 7.618 -25.993 1.00 84.69 176 ALA A N 1
ATOM 1406 C CA . ALA A 1 176 ? 7.702 8.093 -26.986 1.00 84.69 176 ALA A CA 1
ATOM 1407 C C . ALA A 1 176 ? 6.287 8.343 -26.423 1.00 84.69 176 ALA A C 1
ATOM 1409 O O . ALA A 1 176 ? 5.498 9.044 -27.049 1.00 84.69 176 ALA A O 1
ATOM 1410 N N . LYS A 1 177 ? 5.954 7.776 -25.255 1.00 83.00 177 LYS A N 1
ATOM 1411 C CA . LYS A 1 177 ? 4.637 7.901 -24.605 1.00 83.00 177 LYS A CA 1
ATOM 1412 C C . LYS A 1 177 ? 4.601 8.919 -23.461 1.00 83.00 177 LYS A C 1
ATOM 1414 O O . LYS A 1 177 ? 3.544 9.113 -22.859 1.00 83.00 177 LYS A O 1
ATOM 1419 N N . LEU A 1 178 ? 5.729 9.543 -23.122 1.00 85.62 178 LEU A N 1
ATOM 1420 C CA . LEU A 1 178 ? 5.792 10.532 -22.047 1.00 85.62 178 LEU A CA 1
ATOM 1421 C C . LEU A 1 178 ? 5.193 11.871 -22.497 1.00 85.62 178 LEU A C 1
ATOM 1423 O O . LEU A 1 178 ? 5.530 12.397 -23.554 1.00 85.62 178 LEU A O 1
ATOM 1427 N N . THR A 1 179 ? 4.317 12.437 -21.667 1.00 82.88 179 THR A N 1
ATOM 1428 C CA . THR A 1 179 ? 3.641 13.719 -21.913 1.00 82.88 179 THR A CA 1
ATOM 1429 C C . THR A 1 179 ? 3.651 14.586 -20.654 1.00 82.88 179 THR A C 1
ATOM 1431 O O . THR A 1 179 ? 3.702 14.071 -19.534 1.00 82.88 179 THR A O 1
ATOM 1434 N N . ILE A 1 180 ? 3.577 15.912 -20.823 1.00 76.81 180 ILE A N 1
ATOM 1435 C CA . ILE A 1 180 ? 3.525 16.874 -19.708 1.00 76.81 180 ILE A CA 1
ATOM 1436 C C . ILE A 1 180 ? 2.277 16.617 -18.850 1.00 76.81 180 ILE A C 1
ATOM 1438 O O . ILE A 1 180 ? 1.213 16.291 -19.373 1.00 76.81 180 ILE A O 1
ATOM 1442 N N . GLY A 1 181 ? 2.408 16.770 -17.527 1.00 77.38 181 GLY A N 1
ATOM 1443 C CA . GLY A 1 181 ? 1.277 16.741 -16.591 1.00 77.38 181 GLY A CA 1
ATOM 1444 C C . GLY A 1 181 ? 0.643 15.363 -16.376 1.00 77.38 181 GLY A C 1
ATOM 1445 O O . GLY A 1 181 ? -0.447 15.273 -15.820 1.00 77.38 181 GLY A O 1
ATOM 1446 N N . ARG A 1 182 ? 1.306 14.288 -16.816 1.00 81.56 182 ARG A N 1
ATOM 1447 C CA . ARG A 1 182 ? 0.759 12.927 -16.773 1.00 81.56 182 ARG A CA 1
ATOM 1448 C C . ARG A 1 182 ? 0.636 12.345 -15.361 1.00 81.56 182 ARG A C 1
ATOM 1450 O O . ARG A 1 182 ? -0.317 11.621 -15.085 1.00 81.56 182 ARG A O 1
ATOM 1457 N N . PHE A 1 183 ? 1.598 12.628 -14.487 1.00 90.25 183 PHE A N 1
ATOM 1458 C CA . PHE A 1 183 ? 1.732 11.964 -13.189 1.00 90.25 183 PHE A CA 1
ATOM 1459 C C . PHE A 1 183 ? 1.485 12.934 -12.041 1.00 90.25 183 PHE A C 1
ATOM 1461 O O . PHE A 1 183 ? 1.901 14.092 -12.093 1.00 90.25 183 PHE A O 1
ATOM 1468 N N . ARG A 1 184 ? 0.799 12.460 -10.996 1.00 90.00 184 ARG A N 1
ATOM 1469 C CA . ARG A 1 184 ? 0.436 13.306 -9.848 1.00 90.00 184 ARG A CA 1
ATOM 1470 C C . ARG A 1 184 ? 1.561 13.386 -8.828 1.00 90.00 184 ARG A C 1
ATOM 1472 O O . ARG A 1 184 ? 1.750 14.422 -8.202 1.00 90.00 184 ARG A O 1
ATOM 1479 N N . ASN A 1 185 ? 2.282 12.288 -8.654 1.00 92.19 185 ASN A N 1
ATOM 1480 C CA . ASN A 1 185 ? 3.359 12.146 -7.687 1.00 92.19 185 ASN A CA 1
ATOM 1481 C C . ASN A 1 185 ? 4.458 11.235 -8.244 1.00 92.19 185 ASN A C 1
ATOM 1483 O O . ASN A 1 185 ? 4.321 10.651 -9.321 1.00 92.19 185 ASN A O 1
ATOM 1487 N N . LEU A 1 186 ? 5.556 11.119 -7.505 1.00 92.00 186 LEU A N 1
ATOM 1488 C CA . LEU A 1 186 ? 6.692 10.303 -7.913 1.00 92.00 186 LEU A CA 1
ATOM 1489 C C . LEU A 1 186 ? 6.349 8.811 -8.029 1.00 92.00 186 LEU A C 1
ATOM 1491 O O . LEU A 1 186 ? 6.872 8.139 -8.918 1.00 92.00 186 LEU A O 1
ATOM 1495 N N . ALA A 1 187 ? 5.468 8.295 -7.161 1.00 94.56 187 ALA A N 1
ATOM 1496 C CA . ALA A 1 187 ? 5.046 6.896 -7.215 1.00 94.56 187 ALA A CA 1
ATOM 1497 C C . ALA A 1 187 ? 4.442 6.556 -8.583 1.00 94.56 187 ALA A C 1
ATOM 1499 O O . ALA A 1 187 ? 4.821 5.553 -9.184 1.00 94.56 187 ALA A O 1
ATOM 1500 N N . ASP A 1 188 ? 3.557 7.417 -9.094 1.00 94.94 188 ASP A N 1
ATOM 1501 C CA . ASP A 1 188 ? 2.939 7.257 -10.410 1.00 94.94 188 ASP A CA 1
ATOM 1502 C C . ASP A 1 188 ? 3.998 7.199 -11.523 1.00 94.94 188 ASP A C 1
ATOM 1504 O O . ASP A 1 188 ? 3.930 6.329 -12.392 1.00 94.94 188 ASP A O 1
ATOM 1508 N N . THR A 1 189 ? 5.006 8.076 -11.470 1.00 93.06 189 THR A N 1
ATOM 1509 C CA . THR A 1 189 ? 6.089 8.120 -12.463 1.00 93.06 189 THR A CA 1
ATOM 1510 C C . THR A 1 189 ? 6.926 6.843 -12.442 1.00 93.06 189 THR A C 1
ATOM 1512 O O . THR A 1 189 ? 7.097 6.207 -13.483 1.00 93.06 189 THR A O 1
ATOM 1515 N N . ILE A 1 190 ? 7.420 6.423 -11.272 1.00 93.31 190 ILE A N 1
ATOM 1516 C CA . ILE A 1 190 ? 8.257 5.217 -11.158 1.00 93.31 190 ILE A CA 1
ATOM 1517 C C . ILE A 1 190 ? 7.453 3.979 -11.560 1.00 93.31 190 ILE A C 1
ATOM 1519 O O . ILE A 1 190 ? 7.941 3.147 -12.326 1.00 93.31 190 ILE A O 1
ATOM 1523 N N . MET A 1 191 ? 6.204 3.861 -11.100 1.00 94.81 191 MET A N 1
ATOM 1524 C CA . MET A 1 191 ? 5.367 2.703 -11.411 1.00 94.81 191 MET A CA 1
ATOM 1525 C C . MET A 1 191 ? 4.972 2.643 -12.878 1.00 94.81 191 MET A C 1
ATOM 1527 O O . MET A 1 191 ? 4.980 1.550 -13.435 1.00 94.81 191 MET A O 1
ATOM 1531 N N . PHE A 1 192 ? 4.710 3.774 -13.534 1.00 94.06 192 PHE A N 1
ATOM 1532 C CA . PHE A 1 192 ? 4.503 3.792 -14.980 1.00 94.06 192 PHE A CA 1
ATOM 1533 C C . PHE A 1 192 ? 5.732 3.255 -15.721 1.00 94.06 192 PHE A C 1
ATOM 1535 O O . PHE A 1 192 ? 5.608 2.307 -16.496 1.00 94.06 192 PHE A O 1
ATOM 1542 N N . LEU A 1 193 ? 6.918 3.816 -15.459 1.00 91.69 193 LEU A N 1
ATOM 1543 C CA . LEU A 1 193 ? 8.157 3.412 -16.132 1.00 91.69 193 LEU A CA 1
ATOM 1544 C C . LEU A 1 193 ? 8.452 1.924 -15.889 1.00 91.69 193 LEU A C 1
ATOM 1546 O O . LEU A 1 193 ? 8.667 1.161 -16.830 1.00 91.69 193 LEU A O 1
ATOM 1550 N N . GLN A 1 194 ? 8.383 1.493 -14.630 1.00 91.81 194 GLN A N 1
ATOM 1551 C CA . GLN A 1 194 ? 8.655 0.118 -14.232 1.00 91.81 194 GLN A CA 1
ATOM 1552 C C . GLN A 1 194 ? 7.636 -0.875 -14.815 1.00 91.81 194 GLN A C 1
ATOM 1554 O O . GLN A 1 194 ? 8.024 -1.942 -15.289 1.00 91.81 194 GLN A O 1
ATOM 1559 N N . ALA A 1 195 ? 6.345 -0.536 -14.834 1.00 93.19 195 ALA A N 1
ATOM 1560 C CA . ALA A 1 195 ? 5.309 -1.390 -15.410 1.00 93.19 195 ALA A CA 1
ATOM 1561 C C . ALA A 1 195 ? 5.506 -1.617 -16.911 1.00 93.19 195 ALA A C 1
ATOM 1563 O O . ALA A 1 195 ? 5.321 -2.730 -17.393 1.00 93.19 195 ALA A O 1
ATOM 1564 N N . LYS A 1 196 ? 5.946 -0.597 -17.659 1.00 89.94 196 LYS A N 1
ATOM 1565 C CA . LYS A 1 196 ? 6.253 -0.753 -19.089 1.00 89.94 196 LYS A CA 1
ATOM 1566 C C . LYS A 1 196 ? 7.446 -1.672 -19.339 1.00 89.94 196 LYS A C 1
ATOM 1568 O O . LYS A 1 196 ? 7.427 -2.420 -20.315 1.00 89.94 196 LYS A O 1
ATOM 1573 N N . VAL A 1 197 ? 8.446 -1.658 -18.458 1.00 88.31 197 VAL A N 1
ATOM 1574 C CA . VAL A 1 197 ? 9.556 -2.621 -18.515 1.00 88.31 197 VAL A CA 1
ATOM 1575 C C . VAL A 1 197 ? 9.048 -4.044 -18.252 1.00 88.31 197 VAL A C 1
ATOM 1577 O O . VAL A 1 197 ? 9.365 -4.943 -19.026 1.00 88.31 197 VAL A O 1
ATOM 1580 N N . TYR A 1 198 ? 8.195 -4.252 -17.242 1.00 91.38 198 TYR A N 1
ATOM 1581 C CA . TYR A 1 198 ? 7.576 -5.562 -16.986 1.00 91.38 198 TYR A CA 1
ATOM 1582 C C . TYR A 1 198 ? 6.707 -6.057 -18.149 1.00 91.38 198 TYR A C 1
ATOM 1584 O O . TYR A 1 198 ? 6.857 -7.203 -18.572 1.00 91.38 198 TYR A O 1
ATOM 1592 N N . ALA A 1 199 ? 5.872 -5.193 -18.725 1.00 89.88 199 ALA A N 1
ATOM 1593 C CA . ALA A 1 199 ? 5.032 -5.533 -19.873 1.00 89.88 199 ALA A CA 1
ATOM 1594 C C . ALA A 1 199 ? 5.875 -5.993 -21.076 1.00 89.88 199 ALA A C 1
ATOM 1596 O O . ALA A 1 199 ? 5.517 -6.929 -21.788 1.00 89.88 199 ALA A O 1
ATOM 1597 N N . LYS A 1 200 ? 7.061 -5.401 -21.274 1.00 86.44 200 LYS A N 1
ATOM 1598 C CA . LYS A 1 200 ? 8.011 -5.832 -22.314 1.00 86.44 200 LYS A CA 1
ATOM 1599 C C . LYS A 1 200 ? 8.620 -7.208 -22.069 1.00 86.44 200 LYS A C 1
ATOM 1601 O O . LYS A 1 200 ? 9.073 -7.839 -23.018 1.00 86.44 200 LYS A O 1
ATOM 1606 N N . MET A 1 201 ? 8.586 -7.684 -20.830 1.00 86.75 201 MET A N 1
ATOM 1607 C CA . MET A 1 201 ? 8.948 -9.048 -20.447 1.00 86.75 201 MET A CA 1
ATOM 1608 C C . MET A 1 201 ? 7.739 -10.003 -20.463 1.00 86.75 201 MET A C 1
ATOM 1610 O O . MET A 1 201 ? 7.867 -11.143 -20.027 1.00 86.75 201 MET A O 1
ATOM 1614 N N . GLY A 1 202 ? 6.570 -9.556 -20.941 1.00 90.44 202 GLY A N 1
ATOM 1615 C CA . GLY A 1 202 ? 5.332 -10.342 -20.956 1.00 90.44 202 GLY A CA 1
ATOM 1616 C C . GLY A 1 202 ? 4.652 -10.462 -19.589 1.00 90.44 202 GLY A C 1
ATOM 1617 O O . GLY A 1 202 ? 3.884 -11.399 -19.371 1.00 90.44 202 GLY A O 1
ATOM 1618 N N . ILE A 1 203 ? 4.961 -9.552 -18.659 1.00 93.19 203 ILE A N 1
ATOM 1619 C CA . ILE A 1 203 ? 4.430 -9.539 -17.293 1.00 93.19 203 ILE A CA 1
ATOM 1620 C C . ILE A 1 203 ? 3.465 -8.366 -17.156 1.00 93.19 203 ILE A C 1
ATOM 1622 O O . ILE A 1 203 ? 3.872 -7.236 -16.879 1.00 93.19 203 ILE A O 1
ATOM 1626 N N . ASP A 1 204 ? 2.178 -8.657 -17.314 1.00 92.25 204 ASP A N 1
ATOM 1627 C CA . ASP A 1 204 ? 1.111 -7.667 -17.225 1.00 92.25 204 ASP A CA 1
ATOM 1628 C C . ASP A 1 204 ? 0.335 -7.830 -15.914 1.00 92.25 204 ASP A C 1
ATOM 1630 O O . ASP A 1 204 ? -0.427 -8.776 -15.714 1.00 92.25 204 ASP A O 1
ATOM 1634 N N . MET A 1 205 ? 0.539 -6.898 -14.986 1.00 96.06 205 MET A N 1
ATOM 1635 C CA . MET A 1 205 ? -0.117 -6.900 -13.677 1.00 96.06 205 MET A CA 1
ATOM 1636 C C . MET A 1 205 ? -1.152 -5.780 -13.579 1.00 96.06 205 MET A C 1
ATOM 1638 O O . MET A 1 205 ? -1.063 -4.760 -14.262 1.00 96.06 205 MET A O 1
ATOM 1642 N N . LEU A 1 206 ? -2.105 -5.945 -12.664 1.00 97.50 206 LEU A N 1
ATOM 1643 C CA . LEU A 1 206 ? -2.878 -4.824 -12.141 1.00 97.50 206 LEU A CA 1
ATOM 1644 C C . LEU A 1 206 ? -2.076 -4.127 -11.041 1.00 97.50 206 LEU A C 1
ATOM 1646 O O . LEU A 1 206 ? -1.358 -4.768 -10.283 1.00 97.50 206 LEU A O 1
ATOM 1650 N N . TYR A 1 207 ? -2.225 -2.818 -10.916 1.00 98.19 207 TYR A N 1
ATOM 1651 C CA . TYR A 1 207 ? -1.526 -1.990 -9.943 1.00 98.19 207 TYR A CA 1
ATOM 1652 C C . TYR A 1 207 ? -2.531 -1.288 -9.040 1.00 98.19 207 TYR A C 1
ATOM 1654 O O . TYR A 1 207 ? -3.513 -0.720 -9.517 1.00 98.19 207 TYR A O 1
ATOM 1662 N N . LEU A 1 208 ? -2.280 -1.299 -7.731 1.00 98.25 208 LEU A N 1
ATOM 1663 C CA . LEU A 1 208 ? -3.119 -0.604 -6.759 1.00 98.25 208 LEU A CA 1
ATOM 1664 C C . LEU A 1 208 ? -2.254 0.110 -5.716 1.00 98.25 208 LEU A C 1
ATOM 1666 O O . LEU A 1 208 ? -1.612 -0.559 -4.906 1.00 98.25 208 LEU A O 1
ATOM 1670 N N . PRO A 1 209 ? -2.258 1.451 -5.674 1.00 98.56 209 PRO A N 1
ATOM 1671 C CA . PRO A 1 209 ? -1.628 2.179 -4.585 1.00 98.56 209 PRO A CA 1
ATOM 1672 C C . PRO A 1 209 ? -2.336 1.949 -3.257 1.00 98.56 209 PRO A C 1
ATOM 1674 O O . PRO A 1 209 ? -3.569 1.960 -3.189 1.00 98.56 209 PRO A O 1
ATOM 1677 N N . VAL A 1 210 ? -1.561 1.797 -2.183 1.00 98.38 210 VAL A N 1
ATOM 1678 C CA . VAL A 1 210 ? -2.099 1.684 -0.823 1.00 98.38 210 VAL A CA 1
ATOM 1679 C C . VAL A 1 210 ? -2.875 2.945 -0.452 1.00 98.38 210 VAL A C 1
ATOM 1681 O O . VAL A 1 210 ? -3.900 2.835 0.219 1.00 98.38 210 VAL A O 1
ATOM 1684 N N . SER A 1 211 ? -2.474 4.125 -0.930 1.00 97.81 211 SER A N 1
ATOM 1685 C CA . SER A 1 211 ? -3.252 5.359 -0.752 1.00 97.81 211 SER A CA 1
ATOM 1686 C C . SER A 1 211 ? -4.682 5.261 -1.302 1.00 97.81 211 SER A C 1
ATOM 1688 O O . SER A 1 211 ? -5.644 5.688 -0.653 1.00 97.81 211 SER A O 1
ATOM 1690 N N . LYS A 1 212 ? -4.845 4.640 -2.477 1.00 97.75 212 LYS A N 1
ATOM 1691 C CA . LYS A 1 212 ? -6.140 4.402 -3.129 1.00 97.75 212 LYS A CA 1
ATOM 1692 C C . LYS A 1 212 ? -6.912 3.283 -2.450 1.00 97.75 212 LYS A C 1
ATOM 1694 O O . LYS A 1 212 ? -8.091 3.469 -2.166 1.00 97.75 212 LYS A O 1
ATOM 1699 N N . MET A 1 213 ? -6.243 2.179 -2.118 1.00 97.81 213 MET A N 1
ATOM 1700 C CA . MET A 1 213 ? -6.816 1.079 -1.336 1.00 97.81 213 MET A CA 1
ATOM 1701 C C . MET A 1 213 ? -7.397 1.589 -0.009 1.00 97.81 213 MET A C 1
ATOM 1703 O O . MET A 1 213 ? -8.540 1.293 0.328 1.00 97.81 213 MET A O 1
ATOM 1707 N N . SER A 1 214 ? -6.642 2.429 0.702 1.00 97.50 214 SER A N 1
ATOM 1708 C CA . SER A 1 214 ? -7.024 2.972 2.013 1.00 97.50 214 SER A CA 1
ATOM 1709 C C . SER A 1 214 ? -8.159 3.999 1.945 1.00 97.50 214 SER A C 1
ATOM 1711 O O . SER A 1 214 ? -8.709 4.383 2.970 1.00 97.50 214 SER A O 1
ATOM 1713 N N . SER A 1 215 ? -8.511 4.460 0.743 1.00 94.94 215 SER A N 1
ATOM 1714 C CA . SER A 1 215 ? -9.625 5.388 0.513 1.00 94.94 215 SER A CA 1
ATOM 1715 C C . SER A 1 215 ? -10.940 4.673 0.168 1.00 94.94 215 SER A C 1
ATOM 1717 O O . SER A 1 215 ? -11.960 5.335 -0.032 1.00 94.94 215 SER A O 1
ATOM 1719 N N . THR A 1 216 ? -10.922 3.340 0.059 1.00 95.38 216 THR A N 1
ATOM 1720 C CA . THR A 1 216 ? -12.113 2.527 -0.233 1.00 95.38 216 THR A CA 1
ATOM 1721 C C . THR A 1 216 ? -13.029 2.407 0.978 1.00 95.38 216 THR A C 1
ATOM 1723 O O . THR A 1 216 ? -12.587 2.518 2.126 1.00 95.38 216 THR A O 1
ATOM 1726 N N . LYS A 1 217 ? -14.316 2.140 0.733 1.00 93.12 217 LYS A N 1
ATOM 1727 C CA . LYS A 1 217 ? -15.282 1.892 1.810 1.00 93.12 217 LYS A CA 1
ATOM 1728 C C . LYS A 1 217 ? -14.889 0.658 2.611 1.00 93.12 217 LYS A C 1
ATOM 1730 O O . LYS A 1 217 ? -14.898 0.712 3.834 1.00 93.12 217 LYS A O 1
ATOM 1735 N N . VAL A 1 218 ? -14.472 -0.415 1.939 1.00 93.56 218 VAL A N 1
ATOM 1736 C CA . VAL A 1 218 ? -14.029 -1.657 2.597 1.00 93.56 218 VAL A CA 1
ATOM 1737 C C . VAL A 1 218 ? -12.896 -1.410 3.595 1.00 93.56 218 VAL A C 1
ATOM 1739 O O . VAL A 1 218 ? -12.932 -1.940 4.704 1.00 93.56 218 VAL A O 1
ATOM 1742 N N . PHE A 1 219 ? -11.909 -0.578 3.247 1.00 95.94 219 PHE A N 1
ATOM 1743 C CA . PHE A 1 219 ? -10.835 -0.248 4.184 1.00 95.94 219 PHE A CA 1
ATOM 1744 C C . PHE A 1 219 ? -11.324 0.593 5.370 1.00 95.94 219 PHE A C 1
ATOM 1746 O O . PHE A 1 219 ? -10.924 0.335 6.504 1.00 95.94 219 PHE A O 1
ATOM 1753 N N . LEU A 1 220 ? -12.205 1.570 5.134 1.00 94.56 220 LEU A N 1
ATOM 1754 C CA . LEU A 1 220 ? -12.786 2.375 6.213 1.00 94.56 220 LEU A CA 1
ATOM 1755 C C . LEU A 1 220 ? -13.623 1.524 7.176 1.00 94.56 220 LEU A C 1
ATOM 1757 O O . LEU A 1 220 ? -13.482 1.686 8.383 1.00 94.56 220 LEU A O 1
ATOM 1761 N N . HIS A 1 221 ? -14.398 0.564 6.665 1.00 92.75 221 HIS A N 1
ATOM 1762 C CA . HIS A 1 221 ? -15.120 -0.416 7.483 1.00 92.75 221 HIS A CA 1
ATOM 1763 C C . HIS A 1 221 ? -14.185 -1.243 8.356 1.00 92.75 221 HIS A C 1
ATOM 1765 O O . HIS A 1 221 ? -14.421 -1.403 9.554 1.00 92.75 221 HIS A O 1
ATOM 1771 N N . PHE A 1 222 ? -13.100 -1.743 7.768 1.00 94.19 222 PHE A N 1
ATOM 1772 C CA . PHE A 1 222 ? -12.081 -2.468 8.512 1.00 94.19 222 PHE A CA 1
ATOM 1773 C C . PHE A 1 222 ? -11.466 -1.594 9.619 1.00 94.19 222 PHE A C 1
ATOM 1775 O O . PHE A 1 222 ? -11.385 -2.028 10.768 1.00 94.19 222 PHE A O 1
ATOM 1782 N N . ALA A 1 223 ? -11.106 -0.345 9.318 1.00 95.88 223 ALA A N 1
ATOM 1783 C CA . ALA A 1 223 ? -10.566 0.578 10.312 1.00 95.88 223 ALA A CA 1
ATOM 1784 C C . ALA A 1 223 ? -11.569 0.909 11.429 1.00 95.88 223 ALA A C 1
ATOM 1786 O O . ALA A 1 223 ? -11.205 0.852 12.602 1.00 95.88 223 ALA A O 1
ATOM 1787 N N . ALA A 1 224 ? -12.829 1.190 11.085 1.00 93.25 224 ALA A N 1
ATOM 1788 C CA . ALA A 1 224 ? -13.899 1.455 12.044 1.00 93.25 224 ALA A CA 1
ATOM 1789 C C . ALA A 1 224 ? -14.150 0.253 12.969 1.00 93.25 224 ALA A C 1
ATOM 1791 O O . ALA A 1 224 ? -14.335 0.439 14.169 1.00 93.25 224 ALA A O 1
ATOM 1792 N N . SER A 1 225 ? -14.072 -0.978 12.445 1.00 91.88 225 SER A N 1
ATOM 1793 C CA . SER A 1 225 ? -14.198 -2.190 13.266 1.00 91.88 225 SER A CA 1
ATOM 1794 C C . SER A 1 225 ? -13.101 -2.297 14.334 1.00 91.88 225 SER A C 1
ATOM 1796 O O . SER A 1 225 ? -13.397 -2.628 15.476 1.00 91.88 225 SER A O 1
ATOM 1798 N N . ILE A 1 226 ? -11.858 -1.934 13.994 1.00 94.31 226 ILE A N 1
ATOM 1799 C CA . ILE A 1 226 ? -10.731 -1.923 14.936 1.00 94.31 226 ILE A CA 1
ATOM 1800 C C . ILE A 1 226 ? -10.848 -0.762 15.930 1.00 94.31 226 ILE A C 1
ATOM 1802 O O . ILE A 1 226 ? -10.515 -0.928 17.096 1.00 94.31 226 ILE A O 1
ATOM 1806 N N . ILE A 1 227 ? -11.313 0.412 15.492 1.00 93.81 227 ILE A N 1
ATOM 1807 C CA . ILE A 1 227 ? -11.545 1.567 16.374 1.00 93.81 227 ILE A CA 1
ATOM 1808 C C . ILE A 1 227 ? -12.583 1.224 17.448 1.00 93.81 227 ILE A C 1
ATOM 1810 O O . ILE A 1 227 ? -12.374 1.529 18.620 1.00 93.81 227 ILE A O 1
ATOM 1814 N N . LYS A 1 228 ? -13.679 0.570 17.050 1.00 89.75 228 LYS A N 1
ATOM 1815 C CA . LYS A 1 228 ? -14.765 0.181 17.952 1.00 89.75 228 LYS A CA 1
ATOM 1816 C C . LYS A 1 228 ? -14.312 -0.810 19.028 1.00 89.75 228 LYS A C 1
ATOM 1818 O O . LYS A 1 228 ? -14.784 -0.726 20.156 1.00 89.75 228 LYS A O 1
ATOM 1823 N N . ASP A 1 229 ? -13.402 -1.719 18.687 1.00 91.06 229 ASP A N 1
ATOM 1824 C CA . ASP A 1 229 ? -12.895 -2.763 19.588 1.00 91.06 229 ASP A CA 1
ATOM 1825 C C . ASP A 1 229 ? -11.411 -2.558 19.952 1.00 91.06 229 ASP A C 1
ATOM 1827 O O . ASP A 1 229 ? -10.614 -3.493 20.065 1.00 91.06 229 ASP A O 1
ATOM 1831 N N . ALA A 1 230 ? -11.010 -1.291 20.092 1.00 94.56 230 ALA A N 1
ATOM 1832 C CA . ALA A 1 230 ? -9.604 -0.912 20.171 1.00 94.56 230 ALA A CA 1
ATOM 1833 C C . ALA A 1 230 ? -8.858 -1.535 21.351 1.00 94.56 230 ALA A C 1
ATOM 1835 O O . ALA A 1 230 ? -7.730 -1.993 21.175 1.00 94.56 230 ALA A O 1
ATOM 1836 N N . GLU A 1 231 ? -9.461 -1.560 22.545 1.00 95.06 231 GLU A N 1
ATOM 1837 C CA . GLU A 1 231 ? -8.819 -2.128 23.737 1.00 95.06 231 GL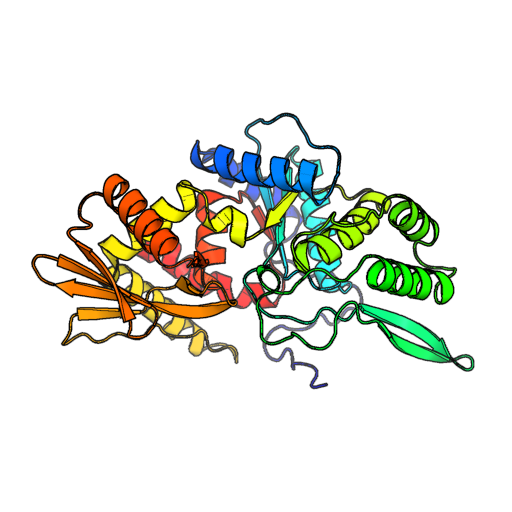U A CA 1
ATOM 1838 C C . GLU A 1 231 ? -8.489 -3.610 23.514 1.00 95.06 231 GLU A C 1
ATOM 1840 O O . GLU A 1 231 ? -7.355 -4.036 23.747 1.00 95.06 231 GLU A O 1
ATOM 1845 N N . PHE A 1 232 ? -9.437 -4.394 23.000 1.00 95.06 232 PHE A N 1
ATOM 1846 C CA . PHE A 1 232 ? -9.220 -5.812 22.734 1.00 95.06 232 PHE A CA 1
ATOM 1847 C C . PHE A 1 232 ? -8.214 -6.032 21.597 1.00 95.06 232 PHE A C 1
ATOM 1849 O O . PHE A 1 232 ? -7.229 -6.759 21.775 1.00 95.06 232 PHE A O 1
ATOM 1856 N N . PHE A 1 233 ? -8.392 -5.342 20.463 1.00 96.31 233 PHE A N 1
ATOM 1857 C CA . PHE A 1 233 ? -7.503 -5.470 19.308 1.00 96.31 233 PHE A CA 1
ATOM 1858 C C . PHE A 1 233 ? -6.052 -5.117 19.659 1.00 96.31 233 PHE A C 1
ATOM 1860 O O . PHE A 1 233 ? -5.127 -5.861 19.325 1.00 96.31 233 PHE A O 1
ATOM 1867 N N . VAL A 1 234 ? -5.827 -3.988 20.341 1.00 97.00 234 VAL A N 1
ATOM 1868 C CA . VAL A 1 234 ? -4.478 -3.507 20.678 1.00 97.00 234 VAL A CA 1
ATOM 1869 C C . VAL A 1 234 ? -3.785 -4.454 21.656 1.00 97.00 234 VAL A C 1
ATOM 1871 O O . VAL A 1 234 ? -2.586 -4.699 21.509 1.00 97.00 234 VAL A O 1
ATOM 1874 N N . ASN A 1 235 ? -4.519 -5.049 22.600 1.00 96.62 235 ASN A N 1
ATOM 1875 C CA . ASN A 1 235 ? -3.968 -6.060 23.502 1.00 96.62 235 ASN A CA 1
ATOM 1876 C C . ASN A 1 235 ? -3.517 -7.324 22.751 1.00 96.62 235 ASN A C 1
ATOM 1878 O O . ASN A 1 235 ? -2.391 -7.780 22.965 1.00 96.62 235 ASN A O 1
ATOM 1882 N N . ILE A 1 236 ? -4.327 -7.851 21.823 1.00 95.69 236 ILE A N 1
ATOM 1883 C CA . ILE A 1 236 ? -3.940 -9.002 20.985 1.00 95.69 236 ILE A CA 1
ATOM 1884 C C . ILE A 1 236 ? -2.745 -8.653 20.095 1.00 95.69 236 ILE A C 1
ATOM 1886 O O . ILE A 1 236 ? -1.762 -9.395 20.051 1.00 95.69 236 ILE A O 1
ATOM 1890 N N . TYR A 1 237 ? -2.779 -7.494 19.435 1.00 95.56 237 TYR A N 1
ATOM 1891 C CA . TYR A 1 237 ? -1.678 -7.015 18.602 1.00 95.56 237 TYR A CA 1
ATOM 1892 C C . TYR A 1 237 ? -0.367 -6.918 19.402 1.00 95.56 237 TYR A C 1
ATOM 1894 O O . TYR A 1 237 ? 0.690 -7.383 18.961 1.00 95.56 237 TYR A O 1
ATOM 1902 N N . ASN A 1 238 ? -0.411 -6.329 20.598 1.00 95.25 238 ASN A N 1
ATOM 1903 C CA . ASN A 1 238 ? 0.763 -6.159 21.451 1.00 95.25 238 ASN A CA 1
ATOM 1904 C C . ASN A 1 238 ? 1.274 -7.488 22.017 1.00 95.25 238 ASN A C 1
ATOM 1906 O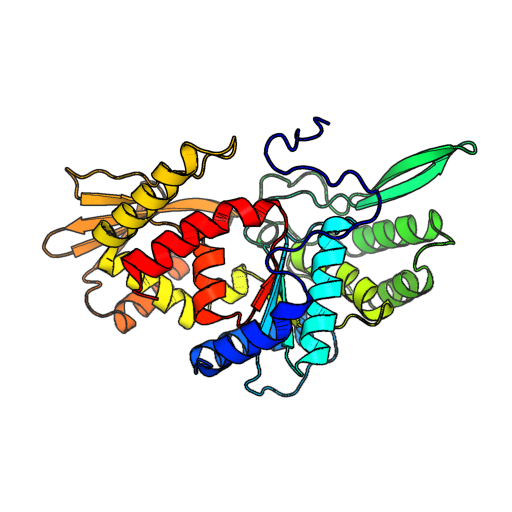 O . ASN A 1 238 ? 2.487 -7.688 22.087 1.00 95.25 238 ASN A O 1
ATOM 1910 N N . LYS A 1 239 ? 0.379 -8.424 22.348 1.00 93.25 239 LYS A N 1
ATOM 1911 C CA . LYS A 1 239 ? 0.742 -9.793 22.734 1.00 93.25 239 LYS A CA 1
ATOM 1912 C C . LYS A 1 239 ? 1.453 -10.522 21.587 1.00 93.25 239 LYS A C 1
ATOM 1914 O O . LYS A 1 239 ? 2.547 -11.048 21.783 1.00 93.25 239 LYS A O 1
ATOM 1919 N N . ALA A 1 240 ? 0.887 -10.489 20.380 1.00 91.44 240 ALA A N 1
ATOM 1920 C CA . ALA A 1 240 ? 1.460 -11.123 19.191 1.00 91.44 240 ALA A CA 1
ATOM 1921 C C . ALA A 1 240 ? 2.843 -10.545 18.837 1.00 91.44 240 ALA A C 1
ATOM 1923 O O . ALA A 1 240 ? 3.809 -11.281 18.616 1.00 91.44 240 ALA A O 1
ATOM 1924 N N . THR A 1 241 ? 2.971 -9.215 18.841 1.00 89.25 241 THR A N 1
ATOM 1925 C CA . THR A 1 241 ? 4.254 -8.541 18.585 1.00 89.25 241 THR A CA 1
ATOM 1926 C C . THR A 1 241 ? 5.275 -8.777 19.698 1.00 89.25 241 THR A C 1
ATOM 1928 O O . THR A 1 241 ? 6.461 -8.919 19.400 1.00 89.25 241 THR A O 1
ATOM 1931 N N . GLY A 1 242 ? 4.841 -8.852 20.961 1.00 84.50 242 GLY A N 1
ATOM 1932 C CA . GLY A 1 242 ? 5.679 -9.182 22.114 1.00 84.50 242 GLY A CA 1
ATOM 1933 C C . GLY A 1 242 ? 6.297 -10.575 22.008 1.00 84.50 242 GLY A C 1
ATOM 1934 O O . GLY A 1 242 ? 7.510 -10.712 22.150 1.00 84.50 242 GLY A O 1
ATOM 1935 N N . ASN A 1 243 ? 5.496 -11.581 21.654 1.00 75.06 243 ASN A N 1
ATOM 1936 C CA . ASN A 1 243 ? 5.956 -12.964 21.490 1.00 75.06 243 ASN A CA 1
ATOM 1937 C C . ASN A 1 243 ? 7.002 -13.111 20.371 1.00 75.06 243 ASN A C 1
ATOM 1939 O O . ASN A 1 243 ? 7.960 -13.869 20.510 1.00 75.06 243 ASN A O 1
ATOM 1943 N N . SER A 1 244 ? 6.871 -12.343 19.285 1.00 68.69 244 SER A N 1
ATOM 1944 C CA . SER A 1 244 ? 7.818 -12.376 18.162 1.00 68.69 244 SER A CA 1
ATOM 1945 C C . SER A 1 244 ? 9.177 -11.730 18.469 1.00 68.69 244 SER A C 1
ATOM 1947 O O . SER A 1 244 ? 10.137 -11.977 17.740 1.00 68.69 244 SER A O 1
ATOM 1949 N N . ARG A 1 245 ? 9.294 -10.906 19.522 1.00 62.31 245 ARG A N 1
ATOM 1950 C CA . ARG A 1 245 ? 10.557 -10.223 19.874 1.00 62.31 245 ARG A CA 1
ATOM 1951 C C . ARG A 1 245 ? 11.629 -11.158 20.425 1.00 62.31 245 ARG A C 1
ATOM 1953 O O . ARG A 1 245 ? 12.797 -10.777 20.417 1.00 62.31 245 ARG A O 1
ATOM 1960 N N . ASN A 1 246 ? 11.243 -12.340 20.897 1.00 53.25 246 ASN A N 1
ATOM 1961 C CA . ASN A 1 246 ? 12.160 -13.276 21.540 1.00 53.25 246 ASN A CA 1
ATOM 1962 C C . ASN A 1 246 ? 13.004 -14.087 20.547 1.00 53.25 246 ASN A C 1
ATOM 1964 O O . ASN A 1 246 ? 13.980 -14.695 20.973 1.00 53.25 246 ASN A O 1
ATOM 1968 N N . ASN A 1 247 ? 12.669 -14.070 19.249 1.00 50.03 247 ASN A N 1
ATOM 1969 C CA . ASN A 1 247 ? 13.244 -15.026 18.299 1.00 50.03 247 ASN A CA 1
ATOM 1970 C C . ASN A 1 247 ? 14.142 -14.422 17.214 1.00 50.03 247 ASN A C 1
ATOM 1972 O O . ASN A 1 247 ? 14.962 -15.159 16.690 1.00 50.03 247 ASN A O 1
ATOM 1976 N N . ASP A 1 248 ? 14.071 -13.122 16.896 1.00 53.31 248 ASP A N 1
ATOM 1977 C CA . ASP A 1 248 ? 14.821 -12.564 15.762 1.00 53.31 248 ASP A CA 1
ATOM 1978 C C . ASP A 1 248 ? 15.071 -11.057 15.884 1.00 53.31 248 ASP A C 1
ATOM 1980 O O . ASP A 1 248 ? 14.207 -10.312 16.334 1.00 53.31 248 ASP A O 1
ATOM 1984 N N . GLY A 1 249 ? 16.228 -10.564 15.421 1.00 54.44 249 GLY A N 1
ATOM 1985 C CA . GLY A 1 249 ? 16.688 -9.163 15.540 1.00 54.44 249 GLY A CA 1
ATOM 1986 C C . GLY A 1 249 ? 15.807 -8.065 14.906 1.00 54.44 249 GLY A C 1
ATOM 1987 O O . GLY A 1 249 ? 16.229 -6.913 14.808 1.00 54.44 249 GLY A O 1
ATOM 1988 N N . TYR A 1 250 ? 14.590 -8.386 14.467 1.00 59.88 250 TYR A N 1
ATOM 1989 C CA . TYR A 1 250 ? 13.559 -7.434 14.076 1.00 59.88 250 TYR A CA 1
ATOM 1990 C C . TYR A 1 250 ? 12.571 -7.217 15.227 1.00 59.88 250 TYR A C 1
ATOM 1992 O O . TYR A 1 250 ? 11.889 -8.141 15.655 1.00 59.88 250 TYR A O 1
ATOM 2000 N N . LYS A 1 251 ? 12.468 -5.977 15.713 1.00 66.62 251 LYS A N 1
ATOM 2001 C CA . LYS A 1 251 ? 11.580 -5.620 16.826 1.00 66.62 251 LYS A CA 1
ATOM 2002 C C . LYS A 1 251 ? 10.358 -4.868 16.293 1.00 66.62 251 LYS A C 1
ATOM 2004 O O . LYS A 1 251 ? 10.449 -3.650 16.121 1.00 66.62 251 LYS A O 1
ATOM 2009 N N . PRO A 1 252 ? 9.222 -5.544 16.033 1.00 73.88 252 PRO A N 1
ATOM 2010 C CA . PRO A 1 252 ? 7.992 -4.853 15.668 1.00 73.88 252 PRO A CA 1
ATOM 2011 C C . PRO A 1 252 ? 7.610 -3.849 16.764 1.00 73.88 252 PRO A C 1
ATOM 2013 O O . PRO A 1 252 ? 7.827 -4.073 17.966 1.00 73.88 252 PRO A O 1
ATOM 2016 N N . ARG A 1 253 ? 7.071 -2.704 16.343 1.00 84.81 253 ARG A N 1
ATOM 2017 C CA . ARG A 1 253 ? 6.630 -1.650 17.259 1.00 84.81 253 ARG A CA 1
ATOM 2018 C C . ARG A 1 253 ? 5.400 -2.129 18.032 1.00 84.81 253 ARG A C 1
ATOM 2020 O O . ARG A 1 253 ? 4.401 -2.497 17.423 1.00 84.81 253 ARG A O 1
ATOM 2027 N N . ILE A 1 254 ? 5.495 -2.059 19.357 1.00 91.75 254 ILE A N 1
ATOM 2028 C CA . ILE A 1 254 ? 4.359 -2.186 20.275 1.00 91.75 254 ILE A CA 1
ATOM 2029 C C . ILE A 1 254 ? 3.578 -0.871 20.234 1.00 91.75 254 ILE A C 1
ATOM 2031 O O . ILE A 1 254 ? 4.176 0.210 20.202 1.00 91.75 254 ILE A O 1
ATOM 2035 N N . LEU A 1 255 ? 2.257 -0.974 20.195 1.00 96.00 255 LEU A N 1
ATOM 2036 C CA . LEU A 1 255 ? 1.343 0.158 20.246 1.00 96.00 255 LEU A CA 1
ATOM 2037 C C . LEU A 1 255 ? 1.253 0.675 21.681 1.00 96.00 255 LEU A C 1
ATOM 2039 O O . LEU A 1 255 ? 1.184 -0.112 22.625 1.00 96.00 255 LEU A O 1
ATOM 2043 N N . LYS A 1 256 ? 1.276 1.996 21.857 1.00 96.81 256 LYS A N 1
ATOM 2044 C CA . LYS A 1 256 ? 1.161 2.606 23.184 1.00 96.81 256 LYS A CA 1
ATOM 2045 C C . LYS A 1 256 ? -0.236 2.376 23.770 1.00 96.81 256 LYS A C 1
ATOM 2047 O O . LYS A 1 256 ? -1.231 2.491 23.060 1.00 96.81 256 LYS A O 1
ATOM 2052 N N . ILE A 1 257 ? -0.287 2.098 25.068 1.00 96.62 257 ILE A N 1
ATOM 2053 C CA . ILE A 1 257 ? -1.520 1.971 25.849 1.00 96.62 257 ILE A CA 1
ATOM 2054 C C . ILE A 1 257 ? -1.381 2.872 27.075 1.00 96.62 257 ILE A C 1
ATOM 2056 O O . ILE A 1 257 ? -0.390 2.774 27.797 1.00 96.62 257 ILE A O 1
ATOM 2060 N N . ASP A 1 258 ? -2.376 3.719 27.307 1.00 95.44 258 ASP A N 1
ATOM 2061 C CA . ASP A 1 258 ? -2.605 4.416 28.569 1.00 95.44 258 ASP A CA 1
ATOM 2062 C C . ASP A 1 258 ? -3.914 3.891 29.166 1.00 95.44 258 ASP A C 1
ATOM 2064 O O . ASP A 1 258 ? -5.012 4.341 28.829 1.00 95.44 258 ASP A O 1
ATOM 2068 N N . SER A 1 259 ? -3.788 2.890 30.038 1.00 90.44 259 SER A N 1
ATOM 2069 C CA . SER A 1 259 ? -4.934 2.216 30.649 1.00 90.44 259 SER A CA 1
ATOM 2070 C C . SER A 1 259 ? -5.701 3.103 31.630 1.00 90.44 259 SER A C 1
ATOM 2072 O O . SER A 1 259 ? -6.874 2.831 31.877 1.00 90.44 259 SER A O 1
ATOM 2074 N N . ILE A 1 260 ? -5.062 4.139 32.191 1.00 90.25 260 ILE A N 1
ATOM 2075 C CA . ILE A 1 260 ? -5.689 5.052 33.159 1.00 90.25 260 ILE A CA 1
ATOM 2076 C C . ILE A 1 260 ? -6.666 5.957 32.419 1.00 90.25 260 ILE A C 1
ATOM 2078 O O . ILE A 1 260 ? -7.831 6.050 32.795 1.00 90.25 260 ILE A O 1
ATOM 2082 N N . ASN A 1 261 ? -6.201 6.566 31.329 1.00 91.19 261 ASN A N 1
ATOM 2083 C CA . ASN A 1 261 ? -7.021 7.461 30.521 1.00 91.19 261 ASN A CA 1
ATOM 2084 C C . ASN A 1 261 ? -7.826 6.729 29.440 1.00 91.19 261 ASN A C 1
ATOM 2086 O O . ASN A 1 261 ? -8.527 7.385 28.680 1.00 91.19 261 ASN A O 1
ATOM 2090 N N . LYS A 1 262 ? -7.730 5.393 29.351 1.00 94.44 262 LYS A N 1
ATOM 2091 C CA . LYS A 1 262 ? -8.370 4.574 28.304 1.00 94.44 262 LYS A CA 1
ATOM 2092 C C . LYS A 1 262 ? -8.028 5.053 26.888 1.00 94.44 262 LYS A C 1
ATOM 2094 O O . LYS A 1 262 ? -8.878 5.088 25.997 1.00 94.44 262 LYS A O 1
ATOM 2099 N N . THR A 1 263 ? -6.757 5.394 26.684 1.00 96.88 263 THR A N 1
ATOM 2100 C CA . THR A 1 263 ? -6.217 5.817 25.389 1.00 96.88 263 THR A CA 1
ATOM 2101 C C . THR A 1 263 ? -5.351 4.716 24.788 1.00 96.88 263 THR A C 1
ATOM 2103 O O . THR A 1 263 ? -4.429 4.210 25.429 1.00 96.88 263 THR A O 1
ATOM 2106 N N . PHE A 1 264 ? -5.599 4.376 23.527 1.00 97.75 264 PHE A N 1
ATOM 2107 C CA . PHE A 1 264 ? -4.915 3.301 22.814 1.00 97.75 264 PHE A CA 1
ATOM 2108 C C . PHE A 1 264 ? -4.361 3.818 21.485 1.00 97.75 264 PHE A C 1
ATOM 2110 O O . PHE A 1 264 ? -5.080 4.437 20.700 1.00 97.75 264 PHE A O 1
ATOM 2117 N N . GLU A 1 265 ? -3.082 3.563 21.205 1.00 98.31 265 GLU A N 1
ATOM 2118 C CA . GLU A 1 265 ? -2.521 3.765 19.868 1.00 98.31 265 GLU A CA 1
ATOM 2119 C C . GLU A 1 265 ? -3.078 2.690 18.933 1.00 98.31 265 GLU A C 1
ATOM 2121 O O . GLU A 1 265 ? -2.903 1.495 19.159 1.00 98.31 265 GLU A O 1
ATOM 2126 N N . LEU A 1 266 ? -3.699 3.109 17.840 1.00 97.94 266 LEU A N 1
ATOM 2127 C CA . LEU A 1 266 ? -4.228 2.216 16.822 1.00 97.94 266 LEU A CA 1
ATOM 2128 C C . LEU A 1 266 ? -3.169 1.892 15.766 1.00 97.94 266 LEU A C 1
ATOM 2130 O O . LEU A 1 266 ? -2.187 2.630 15.579 1.00 97.94 266 LEU A O 1
ATOM 2134 N N . PRO A 1 267 ? -3.326 0.794 15.009 1.00 96.94 267 PRO A N 1
ATOM 2135 C CA . PRO A 1 267 ? -2.288 0.339 14.103 1.00 96.94 267 PRO A CA 1
ATOM 2136 C C . PRO A 1 267 ? -2.398 1.038 12.727 1.00 96.94 267 PRO A C 1
ATOM 2138 O O . PRO A 1 267 ? -2.179 0.433 11.674 1.00 96.94 267 PRO A O 1
ATOM 2141 N N . PHE A 1 268 ? -2.721 2.333 12.754 1.00 98.31 268 PHE A N 1
ATOM 2142 C CA . PHE A 1 268 ? -2.898 3.221 11.610 1.00 98.31 268 PHE A CA 1
ATOM 2143 C C . PHE A 1 268 ? -2.064 4.496 11.774 1.00 98.31 268 PHE A C 1
ATOM 2145 O O . PHE A 1 268 ? -1.693 4.896 12.882 1.00 98.31 268 PHE A O 1
ATOM 2152 N N . TRP A 1 269 ? -1.782 5.131 10.645 1.00 97.94 269 TRP A N 1
ATOM 2153 C CA . TRP A 1 269 ? -1.290 6.494 10.540 1.00 97.94 269 TRP A CA 1
ATOM 2154 C C . TRP A 1 269 ? -2.432 7.414 10.110 1.00 97.94 269 TRP A C 1
ATOM 2156 O O . TRP A 1 269 ? -3.174 7.085 9.185 1.00 97.94 269 TRP A O 1
ATOM 2166 N N . VAL A 1 270 ? -2.506 8.594 10.715 1.00 98.19 270 VAL A N 1
ATOM 2167 C CA . VAL A 1 270 ? -3.125 9.776 10.118 1.00 98.19 270 VAL A CA 1
ATOM 2168 C C . VAL A 1 270 ? -2.023 10.557 9.413 1.00 98.19 270 VAL A C 1
ATOM 2170 O O . VAL A 1 270 ? -1.015 10.915 10.018 1.00 98.19 270 VAL A O 1
ATOM 2173 N N . VAL A 1 271 ? -2.179 10.794 8.119 1.00 97.44 271 VAL A N 1
ATOM 2174 C CA . VAL A 1 271 ? -1.200 11.494 7.290 1.00 97.44 271 VAL A CA 1
ATOM 2175 C C . VAL A 1 271 ? -1.742 12.870 6.949 1.00 97.44 271 VAL A C 1
ATOM 2177 O O . VAL A 1 271 ? -2.856 12.985 6.442 1.00 97.44 271 VAL A O 1
ATOM 2180 N N . SER A 1 272 ? -0.976 13.916 7.251 1.00 95.81 272 SER A N 1
ATOM 2181 C CA . SER A 1 272 ? -1.377 15.287 6.933 1.00 95.81 272 SER A CA 1
ATOM 2182 C C . SER A 1 272 ? -1.322 15.565 5.428 1.00 95.81 272 SER A C 1
ATOM 2184 O O . SER A 1 272 ? -0.700 14.822 4.669 1.00 95.81 272 SER A O 1
ATOM 2186 N N . SER A 1 273 ? -1.888 16.695 4.998 1.00 93.31 273 SER A N 1
ATOM 2187 C CA . SER A 1 273 ? -1.794 17.184 3.614 1.00 93.31 273 SER A CA 1
ATOM 2188 C C . SER A 1 273 ? -0.358 17.407 3.118 1.00 93.31 273 SER A C 1
ATOM 2190 O O . SER A 1 273 ? -0.136 17.467 1.914 1.00 93.31 273 SER A O 1
ATOM 2192 N N . HIS A 1 274 ? 0.613 17.486 4.032 1.00 91.00 274 HIS A N 1
ATOM 2193 C CA . HIS A 1 274 ? 2.036 17.670 3.739 1.00 91.00 274 HIS A CA 1
ATOM 2194 C C . HIS A 1 274 ? 2.844 16.365 3.888 1.00 91.00 274 HIS A C 1
ATOM 2196 O O . HIS A 1 274 ? 4.069 16.401 3.956 1.00 91.00 274 HIS A O 1
ATOM 2202 N N . GLY A 1 275 ? 2.181 15.210 4.021 1.00 92.56 275 GLY A N 1
ATOM 2203 C CA . GLY A 1 275 ? 2.841 13.904 4.113 1.00 92.56 275 GLY A CA 1
ATOM 2204 C C . GLY A 1 275 ? 3.410 13.543 5.490 1.00 92.56 275 GLY A C 1
ATOM 2205 O O . GLY A 1 275 ? 4.062 12.506 5.629 1.00 92.56 275 GLY A O 1
ATOM 2206 N N . LYS A 1 276 ? 3.152 14.342 6.538 1.00 94.31 276 LYS A N 1
ATOM 2207 C CA . LYS A 1 276 ? 3.561 13.994 7.910 1.00 94.31 276 LYS A CA 1
ATOM 2208 C C . LYS A 1 276 ? 2.687 12.852 8.429 1.00 94.31 276 LYS A C 1
ATOM 2210 O O . LYS A 1 276 ? 1.481 13.032 8.583 1.00 94.31 276 LYS A O 1
ATOM 2215 N N . ARG A 1 277 ? 3.300 11.708 8.748 1.00 95.44 277 ARG A N 1
ATOM 2216 C CA . ARG A 1 277 ? 2.634 10.565 9.394 1.00 95.44 277 ARG A CA 1
ATOM 2217 C C . ARG A 1 277 ? 2.573 10.768 10.909 1.00 95.44 277 ARG A C 1
ATOM 2219 O O . ARG A 1 277 ? 3.610 10.909 11.549 1.00 95.44 277 ARG A O 1
ATOM 2226 N N . MET A 1 278 ? 1.368 10.746 11.461 1.00 97.06 278 MET A N 1
ATOM 2227 C CA . MET A 1 278 ? 1.061 10.853 12.889 1.00 97.06 278 MET A CA 1
ATOM 2228 C C . MET A 1 278 ? 0.354 9.557 13.314 1.00 97.06 278 MET A C 1
ATOM 2230 O O . MET A 1 278 ? -0.518 9.089 12.579 1.00 97.06 278 MET A O 1
ATOM 2234 N N . PRO A 1 279 ? 0.726 8.893 14.419 1.00 98.00 279 PRO A N 1
ATOM 2235 C CA . PRO A 1 279 ? -0.015 7.739 14.912 1.00 98.00 279 PRO A CA 1
ATOM 2236 C C . PRO A 1 279 ? -1.468 8.123 15.211 1.00 98.00 279 PRO A C 1
ATOM 2238 O O . PRO A 1 279 ? -1.727 9.183 15.777 1.00 98.00 279 PRO A O 1
ATOM 2241 N N . LEU A 1 280 ? -2.403 7.251 14.839 1.00 98.50 280 LEU A N 1
ATOM 2242 C CA . LEU A 1 280 ? -3.793 7.376 15.264 1.00 98.50 280 LEU A CA 1
ATOM 2243 C C . LEU A 1 280 ? -3.931 6.857 16.698 1.00 98.50 280 LEU A C 1
ATOM 2245 O O . LEU A 1 280 ? -3.470 5.754 16.994 1.00 98.50 280 LEU A O 1
ATOM 2249 N N . PHE A 1 281 ? -4.609 7.610 17.550 1.00 98.44 281 PHE A N 1
ATOM 2250 C CA . PHE A 1 281 ? -5.039 7.189 18.875 1.00 98.44 281 PHE A CA 1
ATOM 2251 C C . PHE A 1 281 ? -6.557 7.227 18.974 1.00 98.44 281 PHE A C 1
ATOM 2253 O O . PHE A 1 281 ? -7.221 8.016 18.299 1.00 98.44 281 PHE A O 1
ATOM 2260 N N . VAL A 1 282 ? -7.087 6.387 19.853 1.00 97.19 282 VAL A N 1
ATOM 2261 C CA . VAL A 1 282 ? -8.475 6.440 20.293 1.00 97.19 282 VAL A CA 1
ATOM 2262 C C . VAL A 1 282 ? -8.516 6.536 21.808 1.00 97.19 282 VAL A C 1
ATOM 2264 O O . VAL A 1 282 ? -7.805 5.807 22.496 1.00 97.19 282 VAL A O 1
ATOM 2267 N N . ASN A 1 283 ? -9.334 7.445 22.317 1.00 95.75 283 ASN A N 1
ATOM 2268 C CA . ASN A 1 283 ? -9.692 7.541 23.721 1.00 95.75 283 ASN A CA 1
ATOM 2269 C C . ASN A 1 283 ? -11.156 7.108 23.865 1.00 95.75 283 ASN A C 1
ATOM 2271 O O . ASN A 1 283 ? -12.035 7.663 23.201 1.00 95.75 283 ASN A O 1
ATOM 2275 N N . ILE A 1 284 ? -11.392 6.071 24.671 1.00 88.50 284 ILE A N 1
ATOM 2276 C CA . ILE A 1 284 ? -12.721 5.490 24.880 1.00 88.50 284 ILE A CA 1
ATOM 2277 C C . ILE A 1 284 ? -13.210 5.898 26.266 1.00 88.50 284 ILE A C 1
ATOM 2279 O O . ILE A 1 284 ? -12.731 5.389 27.281 1.00 88.50 284 ILE A O 1
ATOM 2283 N N . ASN A 1 285 ? -14.208 6.776 26.297 1.00 83.31 285 ASN A N 1
ATOM 2284 C CA . ASN A 1 285 ? -14.929 7.150 27.507 1.00 83.31 285 ASN A CA 1
ATOM 2285 C C . ASN A 1 285 ? -16.286 6.434 27.558 1.00 83.31 285 ASN A C 1
ATOM 2287 O O . ASN A 1 285 ? -16.741 5.858 26.575 1.00 83.31 285 ASN A O 1
ATOM 2291 N N . ARG A 1 286 ? -16.969 6.474 28.712 1.00 73.50 286 ARG A N 1
ATOM 2292 C CA . ARG A 1 286 ? -18.251 5.761 28.911 1.00 73.50 286 ARG A CA 1
ATOM 2293 C C . ARG A 1 286 ? -19.354 6.153 27.918 1.00 73.50 286 ARG A C 1
ATOM 2295 O O . ARG A 1 286 ? -20.274 5.370 27.724 1.00 73.50 286 ARG A O 1
ATOM 2302 N N . THR A 1 287 ? -19.284 7.354 27.348 1.00 76.88 287 THR A N 1
ATOM 2303 C CA . THR A 1 287 ? -20.324 7.932 26.482 1.00 76.88 287 THR A CA 1
ATOM 2304 C C . THR A 1 287 ? -19.810 8.379 25.118 1.00 76.88 287 THR A C 1
ATOM 2306 O O . THR A 1 287 ? -20.616 8.704 24.258 1.00 76.88 287 THR A O 1
ATOM 2309 N N . GLU A 1 288 ? -18.492 8.449 24.916 1.00 88.31 288 GLU A N 1
ATOM 2310 C CA . GLU A 1 288 ? -17.899 9.057 23.723 1.00 88.31 288 GLU A CA 1
ATOM 2311 C C . GLU A 1 288 ? -16.618 8.336 23.314 1.00 88.31 288 GLU A C 1
ATOM 2313 O O . GLU A 1 288 ? -15.832 7.894 24.155 1.00 88.31 288 GLU A O 1
ATOM 2318 N N . THR A 1 289 ? -16.384 8.289 22.006 1.00 92.19 289 THR A N 1
ATOM 2319 C CA . THR A 1 289 ? -15.107 7.910 21.408 1.00 92.19 289 THR A CA 1
ATOM 2320 C C . THR A 1 289 ? -14.448 9.148 20.813 1.00 92.19 289 THR A C 1
ATOM 2322 O O . THR A 1 289 ? -15.070 9.891 20.051 1.00 92.19 289 THR A O 1
ATOM 2325 N N . ILE A 1 290 ? -13.178 9.371 21.148 1.00 95.81 290 ILE A N 1
ATOM 2326 C CA . ILE A 1 290 ? -12.387 10.500 20.652 1.00 95.81 290 ILE A CA 1
ATOM 2327 C C . ILE A 1 290 ? -11.224 9.954 19.826 1.00 95.81 290 ILE A C 1
ATOM 2329 O O . ILE A 1 290 ? -10.464 9.115 20.309 1.00 95.81 290 ILE A O 1
ATOM 2333 N N . LEU A 1 291 ? -11.058 10.437 18.594 1.00 97.56 291 LEU A N 1
ATOM 2334 C CA . LEU A 1 291 ? -9.913 10.112 17.746 1.00 97.56 291 LEU A CA 1
ATOM 2335 C C . LEU A 1 291 ? -8.903 11.253 17.735 1.00 97.56 291 LEU A C 1
ATOM 2337 O O . LEU A 1 291 ? -9.254 12.417 17.510 1.00 97.56 291 LEU A O 1
ATOM 2341 N N . LEU A 1 292 ? -7.635 10.892 17.927 1.00 98.00 292 LEU A N 1
ATOM 2342 C CA . LEU A 1 292 ? -6.516 11.825 17.950 1.00 98.00 292 LEU A CA 1
ATOM 2343 C C . LEU A 1 292 ? -5.447 11.425 16.932 1.00 98.00 292 LEU A C 1
ATOM 2345 O O . LEU A 1 292 ? -5.142 10.246 16.758 1.00 98.00 292 LEU A O 1
ATOM 2349 N N . ALA A 1 293 ? -4.861 12.410 16.261 1.00 97.75 293 ALA A N 1
ATOM 2350 C CA . ALA A 1 293 ? -3.649 12.247 15.470 1.00 97.75 293 ALA A CA 1
ATOM 2351 C C . ALA A 1 293 ? -2.473 12.801 16.281 1.00 97.75 293 ALA A C 1
ATOM 2353 O O . ALA A 1 293 ? -2.430 14.004 16.535 1.00 97.75 293 ALA A O 1
ATOM 2354 N N . ASP A 1 294 ? -1.547 11.933 16.702 1.00 95.75 294 ASP A N 1
ATOM 2355 C CA . ASP A 1 294 ? -0.657 12.213 17.840 1.00 95.75 294 ASP A CA 1
ATOM 2356 C C . ASP A 1 294 ? -1.485 12.621 19.079 1.00 95.75 294 ASP A C 1
ATOM 2358 O O . ASP A 1 294 ? -2.188 11.794 19.653 1.00 95.75 294 ASP A O 1
ATOM 2362 N N . ASP A 1 295 ? -1.429 13.888 19.471 1.00 94.50 295 ASP A N 1
ATOM 2363 C CA . ASP A 1 295 ? -2.115 14.496 20.611 1.00 94.50 295 ASP A CA 1
ATOM 2364 C C . ASP A 1 295 ? -3.302 15.380 20.193 1.00 94.50 295 ASP A C 1
ATOM 2366 O O . ASP A 1 295 ? -4.031 15.899 21.039 1.00 94.50 295 ASP A O 1
ATOM 2370 N N . ARG A 1 296 ? -3.526 15.550 18.886 1.00 96.81 296 ARG A N 1
ATOM 2371 C CA . ARG A 1 296 ? -4.555 16.439 18.352 1.00 96.81 296 ARG A CA 1
ATOM 2372 C C . ARG A 1 296 ? -5.855 15.694 18.081 1.00 96.81 296 ARG A C 1
ATOM 2374 O O . ARG A 1 296 ? -5.942 14.919 17.128 1.00 96.81 296 ARG A O 1
ATOM 2381 N N . GLU A 1 297 ? -6.884 16.003 18.863 1.00 96.56 297 GLU A N 1
ATOM 2382 C CA . GLU A 1 297 ? -8.266 15.590 18.597 1.00 96.56 297 GLU A CA 1
ATOM 2383 C C . GLU A 1 297 ? -8.748 16.113 17.234 1.00 96.56 297 GLU A C 1
ATOM 2385 O O . GLU A 1 297 ? -8.517 17.273 16.873 1.00 96.56 297 GLU A O 1
ATOM 2390 N N . PHE A 1 298 ? -9.423 15.249 16.473 1.00 96.62 298 PHE A N 1
ATOM 2391 C CA . PHE A 1 298 ? -10.045 15.618 15.194 1.00 96.62 298 PHE A CA 1
ATOM 2392 C C . PHE A 1 298 ? -11.457 15.051 15.000 1.00 96.62 298 PHE A C 1
ATOM 2394 O O . PHE A 1 298 ? -12.175 15.480 14.093 1.00 96.62 298 PHE A O 1
ATOM 2401 N N . LEU A 1 299 ? -11.872 14.106 15.846 1.00 96.06 299 LEU A N 1
ATOM 2402 C CA . LEU A 1 299 ? -13.230 13.578 15.879 1.00 96.06 299 LEU A CA 1
ATOM 2403 C C . LEU A 1 299 ? -13.608 13.207 17.313 1.00 96.06 299 LEU A C 1
ATOM 2405 O O . LEU A 1 299 ? -12.818 12.580 18.015 1.00 96.06 299 LEU A O 1
ATOM 2409 N N . ARG A 1 300 ? -14.837 13.545 17.697 1.00 94.50 300 ARG A N 1
ATOM 2410 C CA . ARG A 1 300 ? -15.493 13.145 18.941 1.00 94.50 300 ARG A CA 1
ATOM 2411 C C . ARG A 1 300 ? -16.941 12.801 18.626 1.00 94.50 300 ARG A C 1
ATOM 2413 O O . ARG A 1 300 ? -17.607 13.583 17.951 1.00 94.50 300 ARG A O 1
ATOM 2420 N N . GLY A 1 301 ? -17.405 11.651 19.101 1.00 89.81 301 GLY A N 1
ATOM 2421 C CA . GLY A 1 301 ? -18.786 11.211 18.909 1.00 89.81 301 GLY A CA 1
ATOM 2422 C C . GLY A 1 301 ? -19.034 9.788 19.403 1.00 89.81 301 GLY A C 1
ATOM 2423 O O . GLY A 1 301 ? -1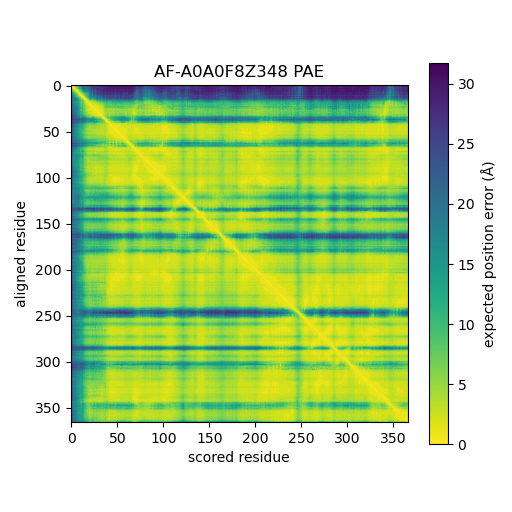8.132 9.130 19.928 1.00 89.81 301 GLY A O 1
ATOM 2424 N N . ASP A 1 302 ? -20.264 9.312 19.232 1.00 85.44 302 ASP A N 1
ATOM 2425 C CA . ASP A 1 302 ? -20.634 7.919 19.489 1.00 85.44 302 ASP A CA 1
ATOM 2426 C C . ASP A 1 302 ? -20.403 7.072 18.229 1.00 85.44 302 ASP A C 1
ATOM 2428 O O . ASP A 1 302 ? -21.192 7.093 17.286 1.00 85.44 302 ASP A O 1
ATOM 2432 N N . LEU A 1 303 ? -19.315 6.296 18.228 1.00 81.19 303 LEU A N 1
ATOM 2433 C CA . LEU A 1 303 ? -18.940 5.416 17.118 1.00 81.19 303 LEU A CA 1
ATOM 2434 C C . LEU A 1 303 ? -19.552 3.999 17.234 1.00 81.19 303 LEU A C 1
ATOM 2436 O O . LEU A 1 303 ? -19.004 3.016 16.728 1.00 81.19 303 LEU A O 1
ATOM 2440 N N . GLY A 1 304 ? -20.691 3.859 17.924 1.00 73.38 304 GLY A N 1
ATOM 2441 C CA . GLY A 1 304 ? -21.350 2.574 18.168 1.00 73.38 304 GLY A CA 1
ATOM 2442 C C . GLY A 1 304 ? -21.852 1.854 16.905 1.00 73.38 304 GLY A C 1
ATOM 2443 O O . GLY A 1 304 ? -21.846 0.614 16.859 1.00 73.38 304 GLY A O 1
ATOM 2444 N N . ASN A 1 305 ? -22.238 2.597 15.861 1.00 79.12 305 ASN A N 1
ATOM 2445 C CA . ASN A 1 305 ? -22.662 2.062 14.561 1.00 79.12 305 ASN A CA 1
ATOM 2446 C C . ASN A 1 305 ? -21.557 2.231 13.506 1.00 79.12 305 ASN A C 1
ATOM 2448 O O . ASN A 1 305 ? -21.255 3.347 13.100 1.00 79.12 305 ASN A O 1
ATOM 2452 N N . ILE A 1 306 ? -21.027 1.111 13.002 1.00 78.88 306 ILE A N 1
ATOM 2453 C CA . ILE A 1 306 ? -19.876 1.082 12.084 1.00 78.88 306 ILE A CA 1
ATOM 2454 C C . ILE A 1 306 ? -20.120 1.882 10.796 1.00 78.88 306 ILE A C 1
ATOM 2456 O O . ILE A 1 306 ? -19.204 2.568 10.345 1.00 78.88 306 ILE A O 1
ATOM 2460 N N . ASP A 1 307 ? -21.315 1.814 10.201 1.00 77.19 307 ASP A N 1
ATOM 2461 C CA . ASP A 1 307 ? -21.622 2.536 8.957 1.00 77.19 307 ASP A CA 1
ATOM 2462 C C . ASP A 1 307 ? -21.580 4.055 9.172 1.00 77.19 307 ASP A C 1
ATOM 2464 O O . ASP A 1 307 ? -20.943 4.780 8.402 1.00 77.19 307 ASP A O 1
ATOM 2468 N N . LEU A 1 308 ? -22.209 4.527 10.255 1.00 74.06 308 LEU A N 1
ATOM 2469 C CA . LEU A 1 308 ? -22.181 5.939 10.648 1.00 74.06 308 LEU A CA 1
ATOM 2470 C C . LEU A 1 308 ? -20.751 6.377 10.976 1.00 74.06 308 LEU A C 1
ATOM 2472 O O . LEU A 1 308 ? -20.277 7.380 10.445 1.00 74.06 308 LEU A O 1
ATOM 2476 N N . SER A 1 309 ? -20.011 5.554 11.720 1.00 85.50 309 SER A N 1
ATOM 2477 C CA . SER A 1 309 ? -18.617 5.830 12.066 1.00 85.50 309 SER A CA 1
ATOM 2478 C C . SER A 1 309 ? -17.714 5.953 10.843 1.00 85.50 309 SER A C 1
ATOM 2480 O O . SER A 1 309 ? -16.853 6.829 10.801 1.00 85.50 309 SER A O 1
ATOM 2482 N N . CYS A 1 310 ? -17.895 5.118 9.815 1.00 88.88 310 CYS A N 1
ATOM 2483 C CA . CYS A 1 310 ? -17.118 5.224 8.577 1.00 88.88 310 CYS A CA 1
ATOM 2484 C C . CYS A 1 310 ? -17.312 6.583 7.899 1.00 88.88 310 CYS A C 1
ATOM 2486 O O . CYS A 1 310 ? -16.348 7.163 7.387 1.00 88.88 310 CYS A O 1
ATOM 2488 N N . PHE A 1 311 ? -18.550 7.080 7.885 1.00 91.06 311 PHE A N 1
ATOM 2489 C CA . PHE A 1 311 ? -18.881 8.390 7.341 1.00 91.06 311 PHE A CA 1
ATOM 2490 C C . PHE A 1 311 ? -18.247 9.511 8.175 1.00 91.06 311 PHE A C 1
ATOM 2492 O O . PHE A 1 311 ? -17.512 10.328 7.623 1.00 91.06 311 PHE A O 1
ATOM 2499 N N . GLU A 1 312 ? -18.425 9.490 9.496 1.00 93.38 312 GLU A N 1
ATOM 2500 C CA . GLU A 1 312 ? -17.889 10.504 10.416 1.00 93.38 312 GLU A CA 1
ATOM 2501 C C . GLU A 1 312 ? -16.357 10.580 10.383 1.00 93.38 312 GLU A C 1
ATOM 2503 O O . GLU A 1 312 ? -15.786 11.671 10.292 1.00 93.38 312 GLU A O 1
ATOM 2508 N N . ILE A 1 313 ? -15.675 9.427 10.385 1.00 94.06 313 ILE A N 1
ATOM 2509 C CA . ILE A 1 313 ? -14.213 9.339 10.261 1.00 94.06 313 ILE A CA 1
ATOM 2510 C C . ILE A 1 313 ? -13.759 9.951 8.938 1.00 94.06 313 ILE A C 1
ATOM 2512 O O . ILE A 1 313 ? -12.819 10.751 8.908 1.00 94.06 313 ILE A O 1
ATOM 2516 N N . LYS A 1 314 ? -14.420 9.590 7.833 1.00 95.50 314 LYS A N 1
ATOM 2517 C CA . LYS A 1 314 ? -14.077 10.101 6.506 1.00 95.50 314 LYS A CA 1
ATOM 2518 C C . LYS A 1 314 ? -14.265 11.614 6.428 1.00 95.50 314 LYS A C 1
ATOM 2520 O O . LYS A 1 314 ? -13.360 12.297 5.951 1.00 95.50 314 LYS A O 1
ATOM 2525 N N . GLU A 1 315 ? -15.392 12.138 6.901 1.00 96.12 315 GLU A N 1
ATOM 2526 C CA . GLU A 1 315 ? -15.658 13.577 6.901 1.00 96.12 315 GLU A CA 1
ATOM 2527 C C . GLU A 1 315 ? -14.674 14.344 7.784 1.00 96.12 315 GLU A C 1
ATOM 2529 O O . GLU A 1 315 ? -14.178 15.397 7.383 1.00 96.12 315 GLU A O 1
ATOM 2534 N N . ALA A 1 316 ? -14.344 13.821 8.967 1.00 96.50 316 ALA A N 1
ATOM 2535 C CA . ALA A 1 316 ? -13.379 14.449 9.861 1.00 96.50 316 ALA A CA 1
ATOM 2536 C C . ALA A 1 316 ? -11.985 14.538 9.226 1.00 96.50 316 ALA A C 1
ATOM 2538 O O . ALA A 1 316 ? -11.370 15.605 9.220 1.00 96.50 316 ALA A O 1
ATOM 2539 N N . LEU A 1 317 ? -11.514 13.450 8.612 1.00 97.12 317 LEU A N 1
ATOM 2540 C CA . LEU A 1 317 ? -10.255 13.445 7.866 1.00 97.12 317 LEU A CA 1
ATOM 2541 C C . LEU A 1 317 ? -10.286 14.453 6.707 1.00 97.12 317 LEU A C 1
ATOM 2543 O O . LEU A 1 317 ? -9.348 15.234 6.550 1.00 97.12 317 LEU A O 1
ATOM 2547 N N . GLN A 1 318 ? -11.379 14.497 5.938 1.00 96.38 318 GLN A N 1
ATOM 2548 C CA . GLN A 1 318 ? -11.542 15.434 4.821 1.00 96.38 318 GLN A CA 1
ATOM 2549 C C . GLN A 1 318 ? -11.531 16.899 5.267 1.00 96.38 318 GLN A C 1
ATOM 2551 O O . GLN A 1 318 ? -10.839 17.704 4.645 1.00 96.38 318 GLN A O 1
ATOM 2556 N N . ARG A 1 319 ? -12.219 17.241 6.366 1.00 96.88 319 ARG A N 1
ATOM 2557 C CA . ARG A 1 319 ? -12.231 18.600 6.943 1.00 96.88 319 ARG A CA 1
ATOM 2558 C C . ARG A 1 319 ? -10.829 19.111 7.277 1.00 96.88 319 ARG A C 1
ATOM 2560 O O . ARG A 1 319 ? -10.567 20.303 7.151 1.00 96.88 319 ARG A O 1
ATOM 2567 N N . HIS A 1 320 ? -9.924 18.218 7.668 1.00 96.06 320 HIS A N 1
ATOM 2568 C CA . HIS A 1 320 ? -8.533 18.558 7.967 1.00 96.06 320 HIS A CA 1
ATOM 2569 C C . HIS A 1 320 ? -7.569 18.388 6.780 1.00 96.06 320 HIS A C 1
ATOM 2571 O O . HIS A 1 320 ? -6.388 18.715 6.908 1.00 96.06 320 HIS A O 1
ATOM 2577 N N . GLY A 1 321 ? -8.036 17.880 5.634 1.00 96.56 321 GLY A N 1
ATOM 2578 C CA . GLY A 1 321 ? -7.167 17.499 4.516 1.00 96.56 321 GLY A CA 1
ATOM 2579 C C . GLY A 1 321 ? -6.203 16.363 4.878 1.00 96.56 321 GLY A C 1
ATOM 2580 O O . GLY A 1 321 ? -5.059 16.347 4.423 1.00 96.56 321 GLY A O 1
ATOM 2581 N N . TRP A 1 322 ? -6.629 15.462 5.763 1.00 97.69 322 TRP A N 1
ATOM 2582 C CA . TRP A 1 322 ? -5.848 14.338 6.270 1.00 97.69 322 TRP A CA 1
ATOM 2583 C C . TRP A 1 322 ? -6.298 13.015 5.660 1.00 97.69 322 TRP A C 1
ATOM 2585 O O . TRP A 1 322 ? -7.376 12.893 5.079 1.00 97.69 322 TRP A O 1
ATOM 2595 N N . TYR A 1 323 ? -5.457 11.997 5.821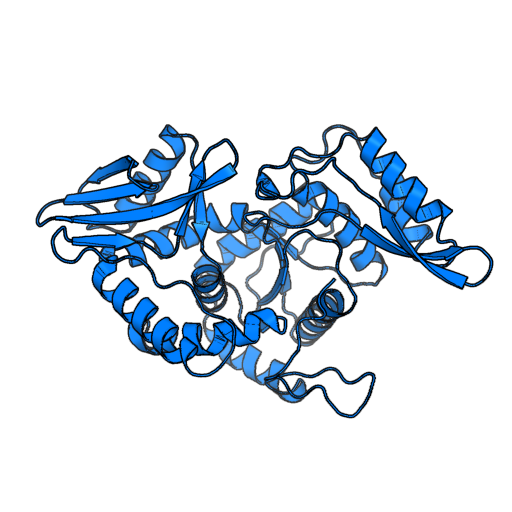 1.00 97.69 323 TYR A N 1
ATOM 2596 C CA . TYR A 1 323 ? -5.653 10.687 5.223 1.00 97.69 323 TYR A CA 1
ATOM 2597 C C . TYR A 1 323 ? -5.358 9.569 6.214 1.00 97.69 323 TYR A C 1
ATOM 2599 O O 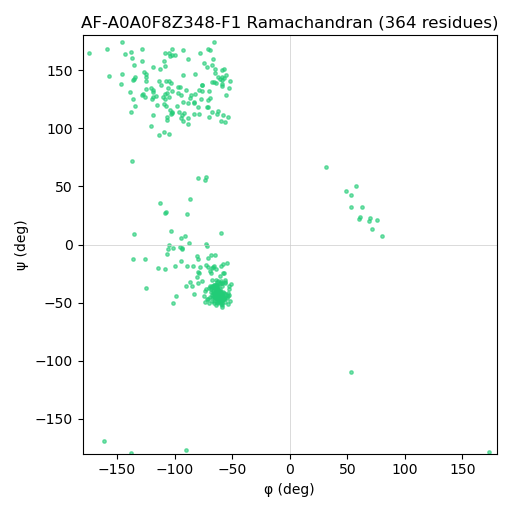. TYR A 1 323 ? -4.388 9.637 6.961 1.00 97.69 323 TYR A O 1
ATOM 2607 N N . LEU A 1 324 ? -6.146 8.498 6.180 1.00 98.25 324 LEU A N 1
ATOM 2608 C CA . LEU A 1 324 ? -5.874 7.295 6.961 1.00 98.25 324 LEU A CA 1
ATOM 2609 C C . LEU A 1 324 ? -5.011 6.321 6.149 1.00 98.25 324 LEU A C 1
ATOM 2611 O O . LEU A 1 324 ? -5.303 6.060 4.978 1.00 98.25 324 LEU A O 1
ATOM 2615 N N . ARG A 1 325 ? -3.955 5.774 6.756 1.00 98.12 325 ARG A N 1
ATOM 2616 C CA . ARG A 1 325 ? -3.092 4.745 6.152 1.00 98.12 325 ARG A CA 1
ATOM 2617 C C . ARG A 1 325 ? -2.816 3.617 7.149 1.00 98.12 325 ARG A C 1
ATOM 2619 O O . ARG A 1 325 ? -2.662 3.886 8.338 1.00 98.12 325 ARG A O 1
ATOM 2626 N N . PRO A 1 326 ? -2.725 2.354 6.712 1.00 97.62 326 PRO A N 1
ATOM 2627 C CA . PRO A 1 326 ? -2.345 1.259 7.596 1.00 97.62 326 PRO A CA 1
ATOM 2628 C C . PRO A 1 326 ? -0.856 1.327 7.966 1.00 97.62 326 PRO A C 1
ATOM 2630 O O . PRO A 1 326 ? -0.027 1.817 7.202 1.00 97.62 326 PRO A O 1
ATOM 2633 N N . LYS A 1 327 ? -0.496 0.796 9.140 1.00 95.38 327 LYS A N 1
ATOM 2634 C CA . LYS A 1 327 ? 0.889 0.380 9.426 1.00 95.38 327 LYS A CA 1
ATOM 2635 C C . LYS A 1 327 ? 1.176 -0.967 8.749 1.00 95.38 327 LYS A C 1
ATOM 2637 O O . LYS A 1 327 ? 0.247 -1.675 8.377 1.00 95.38 327 LYS A O 1
ATOM 2642 N N . ALA A 1 328 ? 2.450 -1.354 8.638 1.00 91.06 328 ALA A N 1
ATOM 2643 C CA . ALA A 1 328 ? 2.873 -2.545 7.887 1.0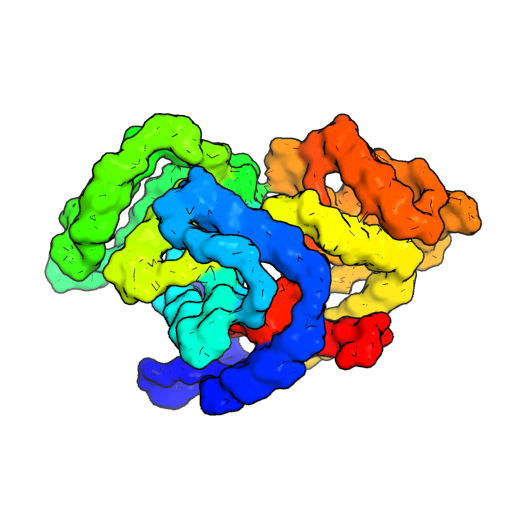0 91.06 328 ALA A CA 1
ATOM 2644 C C . ALA A 1 328 ? 2.124 -3.841 8.273 1.00 91.06 328 ALA A C 1
ATOM 2646 O O . ALA A 1 328 ? 1.598 -4.517 7.396 1.00 91.06 328 ALA A O 1
ATOM 2647 N N . LEU A 1 329 ? 2.011 -4.154 9.571 1.00 92.50 329 LEU A N 1
ATOM 2648 C CA . LEU A 1 329 ? 1.299 -5.355 10.037 1.00 92.50 329 LEU A CA 1
ATOM 2649 C C . LEU A 1 329 ? -0.198 -5.315 9.697 1.00 92.50 329 LEU A C 1
ATOM 2651 O O . LEU A 1 329 ? -0.753 -6.297 9.214 1.00 92.50 329 LEU A O 1
ATOM 2655 N N . THR A 1 330 ? -0.835 -4.159 9.879 1.00 94.81 330 THR A N 1
ATOM 2656 C CA . THR A 1 330 ? -2.244 -3.929 9.527 1.00 94.81 330 THR A CA 1
ATOM 2657 C C . THR A 1 330 ? -2.491 -4.017 8.032 1.00 94.81 330 THR A C 1
ATOM 2659 O O . THR A 1 330 ? -3.533 -4.509 7.614 1.00 94.81 330 THR A O 1
ATOM 2662 N N . LEU A 1 331 ? -1.545 -3.539 7.221 1.00 95.56 331 LEU A N 1
ATOM 2663 C CA . LEU A 1 331 ? -1.613 -3.647 5.770 1.00 95.56 331 LEU A CA 1
ATOM 2664 C C . LEU A 1 331 ? -1.596 -5.118 5.358 1.00 95.56 331 LEU A C 1
ATOM 2666 O O . LEU A 1 331 ? -2.466 -5.536 4.600 1.00 95.56 331 LEU A O 1
ATOM 2670 N N . THR A 1 332 ? -0.659 -5.905 5.896 1.00 93.62 332 THR A N 1
ATOM 2671 C CA . THR A 1 332 ? -0.604 -7.347 5.633 1.00 93.62 332 THR A CA 1
ATOM 2672 C C . THR A 1 332 ? -1.889 -8.044 6.070 1.00 93.62 332 THR A C 1
ATOM 2674 O O . THR A 1 332 ? -2.477 -8.782 5.284 1.00 93.62 332 THR A O 1
ATOM 2677 N N . LEU A 1 333 ? -2.370 -7.756 7.282 1.00 93.62 333 LEU A N 1
ATOM 2678 C CA . LEU A 1 333 ? -3.623 -8.293 7.809 1.00 93.62 333 LEU A CA 1
ATOM 2679 C C . LEU A 1 333 ? -4.817 -7.977 6.889 1.00 93.62 333 LEU A C 1
ATOM 2681 O O . LEU A 1 333 ? -5.562 -8.879 6.511 1.00 93.62 333 LEU A O 1
ATOM 2685 N N . PHE A 1 334 ? -4.975 -6.714 6.478 1.00 94.75 334 PHE A N 1
ATOM 2686 C CA . PHE A 1 334 ? -6.056 -6.295 5.585 1.00 94.75 334 PHE A CA 1
ATOM 2687 C C . PHE A 1 334 ? -5.986 -7.005 4.230 1.00 94.75 334 PHE A C 1
ATOM 2689 O O . PHE A 1 334 ? -6.991 -7.530 3.756 1.00 94.75 334 PHE A O 1
ATOM 2696 N N . VAL A 1 335 ? -4.801 -7.050 3.614 1.00 94.25 335 VAL A N 1
ATOM 2697 C CA . VAL A 1 335 ? -4.614 -7.681 2.301 1.00 94.25 335 VAL A CA 1
ATOM 2698 C C . VAL A 1 335 ? -4.950 -9.169 2.365 1.00 94.25 335 VAL A C 1
ATOM 2700 O O . VAL A 1 335 ? -5.684 -9.647 1.502 1.00 94.25 335 VAL A O 1
ATOM 2703 N N . ARG A 1 336 ? -4.489 -9.883 3.400 1.00 91.06 336 ARG A N 1
ATOM 2704 C CA . ARG A 1 336 ? -4.758 -11.319 3.579 1.00 91.06 336 ARG A CA 1
ATOM 2705 C C . ARG A 1 336 ? -6.238 -11.633 3.796 1.00 91.06 336 ARG A C 1
ATOM 2707 O O . ARG A 1 336 ? -6.700 -12.660 3.322 1.00 91.06 336 ARG A O 1
ATOM 2714 N N . MET A 1 337 ? -6.982 -10.767 4.484 1.00 88.75 337 MET A N 1
ATOM 2715 C CA . MET A 1 337 ? -8.407 -11.009 4.741 1.00 88.75 337 MET A CA 1
ATOM 2716 C C . MET A 1 337 ? -9.316 -10.587 3.588 1.00 88.75 337 MET A C 1
ATOM 2718 O O . MET A 1 337 ? -10.271 -11.285 3.258 1.00 88.75 337 MET A O 1
ATOM 2722 N N . TYR A 1 338 ? -9.056 -9.422 2.992 1.00 90.44 338 TYR A N 1
ATOM 2723 C CA . TYR A 1 338 ? -10.027 -8.775 2.107 1.00 90.44 338 TYR A CA 1
ATOM 2724 C C . TYR A 1 338 ? -9.643 -8.821 0.635 1.00 90.44 338 TYR A C 1
ATOM 2726 O O . TYR A 1 338 ? -10.521 -8.657 -0.218 1.00 90.44 338 TYR A O 1
ATOM 2734 N N . PHE A 1 339 ? -8.361 -9.025 0.315 1.00 92.12 339 PHE A N 1
ATOM 2735 C CA . PHE A 1 339 ? -7.886 -8.784 -1.042 1.00 92.12 339 PHE A CA 1
ATOM 2736 C C . PHE A 1 339 ? -7.190 -9.950 -1.719 1.00 92.12 339 PHE A C 1
ATOM 2738 O O . PHE A 1 339 ? -7.399 -10.099 -2.916 1.00 92.12 339 PHE A O 1
ATOM 2745 N N . ALA A 1 340 ? -6.396 -10.746 -1.011 1.00 92.69 340 ALA A N 1
ATOM 2746 C CA . ALA A 1 340 ? -5.542 -11.772 -1.596 1.00 92.69 340 ALA A CA 1
ATOM 2747 C C . ALA A 1 340 ? -6.046 -13.181 -1.271 1.00 92.69 340 ALA A C 1
ATOM 2749 O O . ALA A 1 340 ? -6.189 -13.521 -0.101 1.00 92.69 340 ALA A O 1
ATOM 2750 N N . ASP A 1 341 ? -6.233 -14.022 -2.290 1.00 92.19 341 ASP A N 1
ATOM 2751 C CA . ASP A 1 341 ? -6.344 -15.474 -2.077 1.00 92.19 341 ASP A CA 1
ATOM 2752 C C . ASP A 1 341 ? -4.950 -16.106 -1.912 1.00 92.19 341 ASP A C 1
ATOM 2754 O O . ASP A 1 341 ? -4.781 -17.100 -1.200 1.00 92.19 341 ASP A O 1
ATOM 2758 N N . TRP A 1 342 ? -3.938 -15.481 -2.526 1.00 93.00 342 TRP A N 1
ATOM 2759 C CA . TRP A 1 342 ? -2.524 -15.758 -2.302 1.00 93.00 342 TRP A CA 1
ATOM 2760 C C . TRP A 1 342 ? -1.732 -14.459 -2.185 1.00 93.00 342 TRP A C 1
ATOM 2762 O O . TRP A 1 342 ? -1.781 -13.625 -3.090 1.00 93.00 342 TRP A O 1
ATOM 2772 N N . PHE A 1 343 ? -0.992 -14.275 -1.089 1.00 93.06 343 PHE A N 1
ATOM 2773 C CA . PHE A 1 343 ? -0.174 -13.082 -0.880 1.00 93.06 343 PHE A CA 1
ATOM 2774 C C . PHE A 1 343 ? 1.314 -13.431 -0.843 1.00 93.06 343 PHE A C 1
ATOM 2776 O O . PHE A 1 343 ? 1.762 -14.200 0.003 1.00 93.06 343 PHE A O 1
ATOM 2783 N N . VAL A 1 344 ? 2.088 -12.855 -1.764 1.00 91.75 344 VAL A N 1
ATOM 2784 C CA . VAL A 1 344 ? 3.521 -13.128 -1.914 1.00 91.75 344 VAL A CA 1
ATOM 2785 C C . VAL A 1 344 ? 4.348 -11.988 -1.334 1.00 91.75 344 VAL A C 1
ATOM 2787 O O . VAL A 1 344 ? 4.424 -10.884 -1.890 1.00 91.75 344 VAL A O 1
ATOM 2790 N N . HIS A 1 345 ? 5.041 -12.290 -0.242 1.00 85.88 345 HIS A N 1
ATOM 2791 C CA . HIS A 1 345 ? 5.996 -11.403 0.409 1.00 85.88 345 HIS A CA 1
ATOM 2792 C C . HIS A 1 345 ? 7.451 -11.726 0.057 1.00 85.88 345 HIS A C 1
ATOM 2794 O O . HIS A 1 345 ? 7.781 -12.800 -0.430 1.00 85.88 345 HIS A O 1
ATOM 2800 N N . GLY A 1 346 ? 8.346 -10.766 0.318 1.00 78.12 346 GLY A N 1
ATOM 2801 C CA . GLY A 1 346 ? 9.787 -11.037 0.369 1.00 78.12 346 GLY A CA 1
ATOM 2802 C C . GLY A 1 346 ? 10.230 -11.426 1.775 1.00 78.12 346 GLY A C 1
ATOM 2803 O O . GLY A 1 346 ? 9.427 -11.433 2.703 1.00 78.12 346 GLY A O 1
ATOM 2804 N N . ILE A 1 347 ? 11.533 -11.628 1.959 1.00 72.31 347 ILE A N 1
ATOM 2805 C CA . ILE A 1 347 ? 12.136 -11.990 3.254 1.00 72.31 347 ILE A CA 1
ATOM 2806 C C . ILE A 1 347 ? 11.742 -11.028 4.390 1.00 72.31 347 ILE A C 1
ATOM 2808 O O . ILE A 1 347 ? 11.528 -11.452 5.522 1.00 72.31 347 ILE A O 1
ATOM 2812 N N . GLY A 1 348 ? 11.599 -9.731 4.100 1.00 70.69 348 GLY A N 1
ATOM 2813 C CA . GLY A 1 348 ? 11.124 -8.763 5.093 1.00 70.69 348 GLY A CA 1
ATOM 2814 C C . GLY A 1 348 ? 9.726 -9.083 5.635 1.00 70.69 348 GLY A C 1
ATOM 2815 O O . GLY A 1 348 ? 9.470 -8.842 6.809 1.00 70.69 348 GLY A O 1
ATOM 2816 N N . GLY A 1 349 ? 8.853 -9.661 4.804 1.00 70.31 349 GLY A N 1
ATOM 2817 C CA . GLY A 1 349 ? 7.494 -10.039 5.183 1.00 70.31 349 GLY A CA 1
ATOM 2818 C C . GLY A 1 349 ? 7.390 -11.348 5.956 1.00 70.31 349 GLY A C 1
ATOM 2819 O O . GLY A 1 349 ? 6.488 -11.475 6.772 1.00 70.31 349 GLY A O 1
ATOM 2820 N N . ALA A 1 350 ? 8.360 -12.260 5.822 1.00 73.38 350 ALA A N 1
ATOM 2821 C CA . ALA A 1 350 ? 8.407 -13.495 6.616 1.00 73.38 350 ALA A CA 1
ATOM 2822 C C . ALA A 1 350 ? 8.409 -13.228 8.134 1.00 73.38 350 ALA A C 1
ATOM 2824 O O . ALA A 1 350 ? 7.955 -14.048 8.921 1.00 73.38 350 ALA A O 1
ATOM 2825 N N . LYS A 1 351 ? 8.874 -12.043 8.546 1.00 76.56 351 LYS A N 1
ATOM 2826 C CA . LYS A 1 351 ? 8.876 -11.588 9.942 1.00 76.56 351 LYS A CA 1
ATOM 2827 C C . LYS A 1 351 ? 7.509 -11.098 10.427 1.00 76.56 351 LYS A C 1
ATOM 2829 O O . LYS A 1 351 ? 7.294 -10.991 11.629 1.00 76.56 351 LYS A O 1
ATOM 2834 N N . TYR A 1 352 ? 6.610 -10.755 9.507 1.00 79.88 352 TYR A N 1
ATOM 2835 C CA . TYR A 1 352 ? 5.249 -10.320 9.807 1.00 79.88 352 TYR A CA 1
ATOM 2836 C C . TYR A 1 352 ? 4.290 -11.498 9.933 1.00 79.88 352 TYR A C 1
ATOM 2838 O O . TYR A 1 352 ? 3.376 -11.424 10.750 1.00 79.88 352 TYR A O 1
ATOM 2846 N N . GLU A 1 353 ? 4.518 -12.575 9.175 1.00 83.88 353 GLU A N 1
ATOM 2847 C CA . GLU A 1 353 ? 3.588 -13.706 9.080 1.00 83.88 353 GLU A CA 1
ATOM 2848 C C . GLU A 1 353 ? 3.195 -14.295 10.445 1.00 83.88 353 GLU A C 1
ATOM 2850 O O . GLU A 1 353 ? 1.999 -14.302 10.725 1.00 83.88 353 GLU A O 1
ATOM 2855 N N . PRO A 1 354 ? 4.117 -14.654 11.366 1.00 86.88 354 PRO A N 1
ATOM 2856 C CA . PRO A 1 354 ? 3.717 -15.252 12.645 1.00 86.88 354 PRO A CA 1
ATOM 2857 C C . PRO A 1 354 ? 2.881 -14.310 13.521 1.00 86.88 354 PRO A C 1
ATOM 2859 O O . PRO A 1 354 ? 2.011 -14.744 14.275 1.00 86.88 354 PRO A O 1
ATOM 2862 N N . ILE A 1 355 ? 3.143 -13.003 13.427 1.00 90.25 355 ILE A N 1
ATOM 2863 C CA . ILE A 1 355 ? 2.406 -11.979 14.173 1.00 90.25 355 ILE A CA 1
ATOM 2864 C C . ILE A 1 355 ? 0.998 -11.845 13.595 1.00 90.25 355 ILE A C 1
ATOM 2866 O O . ILE A 1 355 ? 0.024 -11.821 14.344 1.00 90.25 355 ILE A O 1
ATOM 2870 N N . VAL A 1 356 ? 0.889 -11.764 12.267 1.00 91.56 356 VAL A N 1
ATOM 2871 C CA . VAL A 1 356 ? -0.399 -11.640 11.578 1.00 91.56 356 VAL A CA 1
ATOM 2872 C C . VAL A 1 356 ? -1.234 -12.907 11.757 1.00 91.56 356 VAL A C 1
ATOM 2874 O O . VAL A 1 356 ? -2.421 -12.786 12.034 1.00 91.56 356 VAL A O 1
ATOM 2877 N N . ASP A 1 357 ? -0.629 -14.095 11.703 1.00 91.38 357 ASP A N 1
ATOM 2878 C CA . ASP A 1 357 ? -1.298 -15.374 11.975 1.00 91.38 357 ASP A CA 1
ATOM 2879 C C . ASP A 1 357 ? -1.871 -15.425 13.395 1.00 91.38 357 ASP A C 1
ATOM 2881 O O . ASP A 1 357 ? -3.012 -15.837 13.597 1.00 91.38 357 ASP A O 1
ATOM 2885 N N . CYS A 1 358 ? -1.106 -14.955 14.386 1.00 92.50 358 CYS A N 1
ATOM 2886 C CA . CYS A 1 358 ? -1.581 -14.857 15.764 1.00 92.50 358 CYS A CA 1
ATOM 2887 C C . CYS A 1 358 ? -2.791 -13.918 15.875 1.00 92.50 358 CYS A C 1
ATOM 2889 O O . CYS A 1 358 ? -3.777 -14.277 16.514 1.00 92.50 358 CYS A O 1
ATOM 2891 N N . ILE A 1 359 ? -2.757 -12.756 15.214 1.00 93.94 359 ILE A N 1
ATOM 2892 C CA . ILE A 1 359 ? -3.880 -11.805 15.217 1.00 93.94 359 ILE A CA 1
ATOM 2893 C C . ILE A 1 359 ? -5.105 -12.392 14.500 1.00 93.94 359 ILE A C 1
ATOM 2895 O O . ILE A 1 359 ? -6.214 -12.290 15.019 1.00 93.94 359 ILE A O 1
ATOM 2899 N N . LEU A 1 360 ? -4.927 -13.026 13.336 1.00 92.19 360 LEU A N 1
ATOM 2900 C CA . LEU A 1 360 ? -6.008 -13.693 12.599 1.00 92.19 360 LEU A CA 1
ATOM 2901 C C . LEU A 1 360 ? -6.705 -14.746 13.462 1.00 92.19 360 LEU A C 1
ATOM 2903 O O . LEU A 1 360 ? -7.930 -14.742 13.567 1.00 92.19 360 LEU A O 1
ATOM 2907 N N . LYS A 1 361 ? -5.924 -15.570 14.161 1.00 93.38 361 LYS A N 1
ATOM 2908 C CA . LYS A 1 361 ? -6.456 -16.612 15.034 1.00 93.38 361 LYS A CA 1
ATOM 2909 C C . LYS A 1 361 ? -7.132 -16.051 16.284 1.00 93.38 361 LYS A C 1
ATOM 2911 O O . LYS A 1 361 ? -8.239 -16.461 16.612 1.00 93.38 361 LYS A O 1
ATOM 2916 N N . GLU A 1 362 ? -6.462 -15.161 17.017 1.00 93.62 362 GLU A N 1
ATOM 2917 C CA . GLU A 1 362 ? -6.938 -14.712 18.334 1.00 93.62 362 GLU A CA 1
ATOM 2918 C C . GLU A 1 362 ? -8.038 -13.647 18.251 1.00 93.62 362 GLU A C 1
ATOM 2920 O O . GLU A 1 362 ? -8.916 -13.637 19.108 1.00 93.62 362 GLU A O 1
ATOM 2925 N N . TYR A 1 363 ? -8.013 -12.767 17.243 1.00 92.44 363 TYR A N 1
ATOM 2926 C CA . TYR A 1 363 ? -9.010 -11.700 17.093 1.00 92.44 363 TYR A CA 1
ATOM 2927 C C . TYR A 1 363 ? -10.116 -12.062 16.094 1.00 92.44 363 TYR A C 1
ATOM 2929 O O . TYR A 1 363 ? -11.288 -11.829 16.375 1.00 92.44 363 TYR A O 1
ATOM 2937 N N . PHE A 1 364 ? -9.772 -12.635 14.933 1.00 86.81 364 PHE A N 1
ATOM 2938 C CA . PHE A 1 364 ? -10.762 -12.952 13.889 1.00 86.81 364 PHE A CA 1
ATOM 2939 C C . PHE A 1 364 ? -11.291 -14.393 13.956 1.00 86.81 364 PHE A C 1
ATOM 2941 O O . PHE A 1 364 ? -12.311 -14.681 13.334 1.00 86.81 364 PHE A O 1
ATOM 2948 N N . GLY A 1 365 ? -10.637 -15.288 14.704 1.00 86.50 365 GLY A N 1
ATOM 2949 C CA . GLY A 1 365 ? -11.046 -16.691 14.830 1.00 86.50 365 GLY A CA 1
ATOM 2950 C C . GLY A 1 365 ? -10.846 -17.523 13.558 1.00 86.50 365 GLY A C 1
ATOM 2951 O O . GLY A 1 365 ? -11.543 -18.524 13.388 1.00 86.50 365 GLY A O 1
ATOM 2952 N N . ILE A 1 366 ? -9.944 -17.094 12.665 1.00 80.75 366 ILE A N 1
ATOM 2953 C CA . ILE A 1 366 ? -9.669 -17.724 11.358 1.00 80.75 366 ILE A CA 1
ATOM 2954 C C . ILE A 1 366 ? -8.434 -18.622 11.427 1.00 80.75 366 ILE A C 1
ATOM 2956 O O . ILE A 1 366 ? -7.441 -18.219 12.080 1.00 80.75 366 ILE A O 1
#

pLDDT: mean 86.0, std 13.74, range [23.81, 98.56]